Protein AF-A0A5B7YKR4-F1 (afdb_monomer)

Organism: NCBI:txid2572577

Foldseek 3Di:
DPLPQQPVQQLQVLLQVQQVVCVVVVDPCSPVSSLVSCVVCLVVGPPSSSVVQVVCVSVDPSNLVSLLVVLVLLVLQLVLCVVDQPHFLVVLQVVLQVVLVVVLAAEDECVVDDDDDDDVNVVSCQVQWYWYWYDPPDDPQQKIKIKIFYDDPVSVVVSVSSCSSSQFAWPDWADDPDPGIIITITHTSNPDPSSVVSNPDDRHPVSVVSND

Mean predicted aligned error: 7.01 Å

Solvent-accessible surface area (backbone atoms only — not comparable to full-atom values): 11754 Å² total; per-residue (Å²): 129,85,78,75,76,69,49,58,68,59,47,34,53,54,47,34,52,25,37,51,56,27,55,79,69,68,56,92,49,57,73,62,39,26,34,51,44,52,59,70,48,41,85,82,47,55,73,57,44,39,47,53,43,56,76,42,31,38,92,43,90,60,20,64,60,43,48,38,55,50,48,55,43,49,50,46,18,36,55,40,47,68,78,42,70,93,50,55,59,67,55,52,51,51,51,46,33,54,57,40,38,75,70,44,26,40,60,50,51,52,79,80,50,91,80,83,75,58,76,70,53,47,60,31,23,69,73,46,15,36,42,33,34,54,62,92,72,87,54,95,75,66,50,50,40,34,45,31,42,32,88,46,69,70,40,48,49,50,53,54,52,48,35,51,33,54,48,46,44,75,74,46,79,42,76,44,100,51,101,41,37,33,39,34,36,26,46,46,44,85,76,30,67,64,55,53,48,48,68,72,51,76,80,30,70,56,51,54,66,60,70,107

Secondary structure (DSSP, 8-state):
---PPP-HHHHHHHHHHHHHHHHHTT-S-HHHHHHHHHHHSGGGS-HHHHHHHHHTTTTSTTHHHHHHHHHHHHHHHHHHHHHHTTS-HHHHHHHHHHHHHHTT-EEEEGGG------THHHHHHHHH-EEEEPP--S-TT--EEEEEE-SSHHHHHHHHHHHHHTT--EEEEEE-SSTTEEEEEE--SSS-HHHHHHHH-PPPHHHHHHH-

pLDDT: mean 85.16, std 12.74, range [23.44, 96.44]

Sequence (212 aa):
MKRTQAPIAEIFEVIDNAYLSGLVNGSSQPTADVRKWLAANRKSMSQECATFFNELGVKNKGFALALKQWLVQYQARQSFIQTHESKSDKEWLASFGKKWIAQGGVFYFQSDGEKTFEGDEVRRAHKVGVVSVAPEKDNPQNQHSLEVLVANKTQLNAVLKLLDRCALPVVSVNAAGERSVINIALSSPTHSTFNKIIKQTPIPVFGNVLLT

Radius of gyration: 19.83 Å; Cα contacts (8 Å, |Δi|>4): 272; chains: 1; bounding box: 45×33×59 Å

Structure (mmCIF, N/CA/C/O backbone):
data_AF-A0A5B7YKR4-F1
#
_entry.id   AF-A0A5B7YKR4-F1
#
loop_
_atom_site.group_PDB
_atom_site.id
_atom_site.type_symbol
_atom_site.label_atom_id
_atom_site.label_alt_id
_atom_site.label_comp_id
_atom_site.label_asym_id
_atom_site.label_entity_id
_atom_site.label_seq_id
_atom_site.pdbx_PDB_ins_code
_atom_site.Cartn_x
_atom_site.Cartn_y
_atom_site.Cartn_z
_atom_site.occupancy
_atom_site.B_iso_or_equiv
_atom_site.auth_seq_id
_atom_site.auth_comp_id
_atom_site.auth_asym_id
_atom_site.auth_atom_id
_atom_site.pdbx_PDB_model_num
ATOM 1 N N . MET A 1 1 ? -0.037 19.049 -0.942 1.00 23.44 1 MET A N 1
ATOM 2 C CA . MET A 1 1 ? -0.311 18.710 0.474 1.00 23.44 1 MET A CA 1
ATOM 3 C C . MET A 1 1 ? 0.578 17.547 0.868 1.00 23.44 1 MET A C 1
ATOM 5 O O . MET A 1 1 ? 0.515 16.521 0.200 1.00 23.44 1 MET A O 1
ATOM 9 N N . LYS A 1 2 ? 1.413 17.696 1.905 1.00 28.12 2 LYS A N 1
ATOM 10 C CA . LYS A 1 2 ? 2.066 16.543 2.541 1.00 28.12 2 LYS A CA 1
ATOM 11 C C . LYS A 1 2 ? 0.938 15.628 3.023 1.00 28.12 2 LYS A C 1
ATOM 13 O O . LYS A 1 2 ? 0.114 16.083 3.807 1.00 28.12 2 LYS A O 1
ATOM 18 N N . ARG A 1 3 ? 0.836 14.398 2.507 1.00 40.72 3 ARG A N 1
ATOM 19 C CA . ARG A 1 3 ? -0.046 13.391 3.112 1.00 40.72 3 ARG A CA 1
ATOM 20 C C . ARG A 1 3 ? 0.464 13.202 4.536 1.00 40.72 3 ARG A C 1
ATOM 22 O O . ARG A 1 3 ? 1.562 12.679 4.713 1.00 40.72 3 ARG A O 1
ATOM 29 N N . THR A 1 4 ? -0.268 13.714 5.519 1.00 45.66 4 THR A N 1
ATOM 30 C CA . THR A 1 4 ? -0.016 13.437 6.931 1.00 45.66 4 THR A CA 1
ATOM 31 C C . THR A 1 4 ? 0.010 11.922 7.060 1.00 45.66 4 THR A C 1
ATOM 33 O O . THR A 1 4 ? -0.924 11.245 6.627 1.00 45.66 4 THR A O 1
ATOM 36 N N . GLN A 1 5 ? 1.136 11.373 7.514 1.00 62.12 5 GLN A N 1
ATOM 37 C CA . GLN A 1 5 ? 1.243 9.935 7.718 1.00 62.12 5 GLN A CA 1
ATOM 38 C C . GLN A 1 5 ? 0.160 9.556 8.725 1.00 62.12 5 GLN A C 1
ATOM 40 O O . GLN A 1 5 ? 0.096 10.145 9.801 1.00 62.12 5 GLN A O 1
ATOM 45 N N . ALA A 1 6 ? -0.727 8.635 8.345 1.00 67.12 6 ALA A N 1
ATOM 46 C CA . ALA A 1 6 ? -1.760 8.155 9.249 1.00 67.12 6 ALA A CA 1
ATOM 47 C C . ALA A 1 6 ? -1.079 7.659 10.539 1.00 67.12 6 ALA A C 1
ATOM 49 O O . ALA A 1 6 ? -0.096 6.913 10.427 1.00 67.12 6 ALA A O 1
ATOM 50 N N . PRO A 1 7 ? -1.540 8.061 11.737 1.00 85.31 7 PRO A N 1
ATOM 51 C CA . PRO A 1 7 ? -0.922 7.662 12.996 1.00 85.31 7 PRO A CA 1
ATOM 52 C C . PRO A 1 7 ? -1.270 6.195 13.279 1.00 85.31 7 PRO A C 1
ATOM 54 O O . PRO A 1 7 ? -2.156 5.902 14.069 1.00 85.31 7 PRO A O 1
ATOM 57 N N . ILE A 1 8 ? -0.612 5.261 12.578 1.00 89.81 8 ILE A N 1
ATOM 58 C CA . ILE A 1 8 ? -0.967 3.828 12.559 1.00 89.81 8 ILE A CA 1
ATOM 59 C C . ILE A 1 8 ? -1.076 3.261 13.976 1.00 89.81 8 ILE A C 1
ATOM 61 O O . ILE A 1 8 ? -2.039 2.558 14.264 1.00 89.81 8 ILE A O 1
ATOM 65 N N . ALA A 1 9 ? -0.117 3.588 14.846 1.00 89.69 9 ALA A N 1
ATOM 66 C CA . ALA A 1 9 ? -0.115 3.130 16.230 1.00 89.69 9 ALA A CA 1
ATOM 67 C C . ALA A 1 9 ? -1.390 3.563 16.972 1.00 89.69 9 ALA A C 1
ATOM 69 O O . ALA A 1 9 ? -2.080 2.721 17.536 1.00 89.69 9 ALA A O 1
ATOM 70 N N . GLU A 1 10 ? -1.756 4.845 16.876 1.00 92.19 10 GLU A N 1
ATOM 71 C CA . GLU A 1 10 ? -2.987 5.370 17.476 1.00 92.19 10 GLU A CA 1
ATOM 72 C C . GLU A 1 10 ? -4.235 4.749 16.836 1.00 92.19 10 GLU A C 1
ATOM 74 O O . GLU A 1 10 ? -5.151 4.343 17.540 1.00 92.19 10 GLU A O 1
ATOM 79 N N . ILE A 1 11 ? -4.280 4.629 15.503 1.00 93.56 11 ILE A N 1
ATOM 80 C CA . ILE A 1 11 ? -5.411 4.016 14.789 1.00 93.56 11 ILE A CA 1
ATOM 81 C C . ILE A 1 11 ? -5.653 2.593 15.301 1.00 93.56 11 ILE A C 1
ATOM 83 O O . ILE A 1 11 ? -6.803 2.206 15.510 1.00 93.56 11 ILE A O 1
ATOM 87 N N . PHE A 1 12 ? -4.592 1.809 15.498 1.00 94.06 12 PHE A N 1
ATOM 88 C CA . PHE A 1 12 ? -4.695 0.423 15.956 1.00 94.06 12 PHE A CA 1
ATOM 89 C C . PHE A 1 12 ? -5.086 0.333 17.421 1.00 94.06 12 PHE A 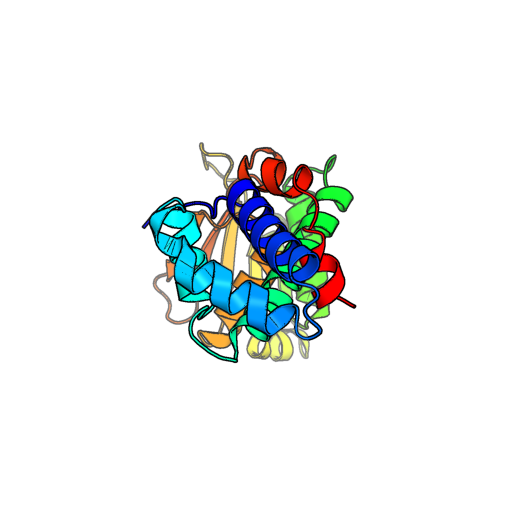C 1
ATOM 91 O O . PHE A 1 12 ? -5.996 -0.426 17.747 1.00 94.06 12 PHE A O 1
ATOM 98 N N . GLU A 1 13 ? -4.487 1.161 18.272 1.00 92.06 13 GLU A N 1
ATOM 99 C CA . GLU A 1 13 ? -4.861 1.274 19.681 1.00 92.06 13 GLU A CA 1
ATOM 100 C C . GLU A 1 13 ? -6.347 1.630 19.836 1.00 92.06 13 GLU A C 1
ATOM 102 O O . GLU A 1 13 ? -7.087 0.990 20.580 1.00 92.06 13 GLU A O 1
ATOM 107 N N . VAL A 1 14 ? -6.821 2.611 19.070 1.00 93.69 14 VAL A N 1
ATOM 108 C CA . VAL A 1 14 ? -8.212 3.069 19.087 1.00 93.69 14 VAL A CA 1
ATOM 109 C C . VAL A 1 14 ? -9.174 1.991 18.564 1.00 93.69 14 VAL A C 1
ATOM 111 O O . VAL A 1 14 ? -10.275 1.842 19.101 1.00 93.69 14 VAL A O 1
ATOM 114 N N . ILE A 1 15 ? -8.772 1.208 17.558 1.00 93.69 15 ILE A N 1
ATOM 115 C CA . ILE A 1 15 ? -9.542 0.049 17.077 1.00 93.69 15 ILE A CA 1
ATOM 116 C C . ILE A 1 15 ? -9.651 -1.032 18.160 1.00 93.69 15 ILE A C 1
ATOM 118 O O . ILE A 1 15 ? -10.751 -1.539 18.394 1.00 93.69 15 ILE A O 1
ATOM 122 N N . ASP A 1 16 ? -8.548 -1.379 18.823 1.00 91.19 16 ASP A N 1
ATOM 123 C CA . ASP A 1 16 ? -8.553 -2.415 19.858 1.00 91.19 16 ASP A CA 1
ATOM 124 C C . ASP A 1 16 ? -9.321 -1.964 21.104 1.00 91.19 16 ASP A C 1
ATOM 126 O O . ASP A 1 16 ? -10.114 -2.737 21.637 1.00 91.19 16 ASP A O 1
ATOM 130 N N . ASN A 1 17 ? -9.218 -0.694 21.501 1.00 92.12 17 ASN A N 1
ATOM 131 C CA . ASN A 1 17 ? -10.037 -0.121 22.573 1.00 92.12 17 ASN A CA 1
ATOM 132 C C . ASN A 1 17 ? -11.539 -0.201 22.258 1.00 92.12 17 ASN A C 1
ATOM 134 O O . ASN A 1 17 ? -12.340 -0.596 23.110 1.00 92.12 17 ASN A O 1
ATOM 138 N N . ALA A 1 18 ? -11.928 0.117 21.020 1.00 92.56 18 ALA A N 1
ATOM 139 C CA . ALA A 1 18 ? -13.311 -0.010 20.571 1.00 92.56 18 ALA A CA 1
ATOM 140 C C . ALA A 1 18 ? -13.796 -1.469 20.621 1.00 92.56 18 ALA A C 1
ATOM 142 O O . ALA A 1 18 ? -14.931 -1.742 21.019 1.00 92.56 18 ALA A O 1
ATOM 143 N N . TYR A 1 19 ? -12.932 -2.412 20.243 1.00 93.12 19 TYR A N 1
ATOM 144 C CA . TYR A 1 19 ? -13.248 -3.836 20.246 1.00 93.12 19 TYR A CA 1
ATOM 145 C C . TYR A 1 19 ? -13.362 -4.404 21.663 1.00 93.12 19 TYR A C 1
ATOM 147 O O . TYR A 1 19 ? -14.357 -5.056 21.979 1.00 93.12 19 TYR A O 1
ATOM 155 N N . LEU A 1 20 ? -12.409 -4.087 22.543 1.00 90.00 20 LEU A N 1
ATOM 156 C CA . LEU A 1 20 ? -12.436 -4.460 23.958 1.00 90.00 20 LEU A CA 1
ATOM 157 C C . LEU A 1 20 ? -13.683 -3.907 24.657 1.00 90.00 20 LEU A C 1
ATOM 159 O O . LEU A 1 20 ? -14.334 -4.630 25.408 1.00 90.00 20 LEU A O 1
ATOM 163 N N . SER A 1 21 ? -14.077 -2.665 24.355 1.00 88.56 21 SER A N 1
ATOM 164 C CA . SER A 1 21 ? -15.319 -2.083 24.875 1.00 88.56 21 SER A CA 1
ATOM 165 C C . SER A 1 21 ? -16.562 -2.876 24.444 1.00 88.56 21 SER A C 1
ATOM 167 O O . SER A 1 21 ? -17.473 -3.072 25.248 1.00 88.56 21 SER A O 1
ATOM 169 N N . GLY A 1 22 ? -16.602 -3.378 23.207 1.00 87.00 22 GLY A N 1
ATOM 170 C CA . GLY A 1 22 ? -17.681 -4.252 22.734 1.00 87.00 22 GLY A CA 1
ATOM 171 C C . GLY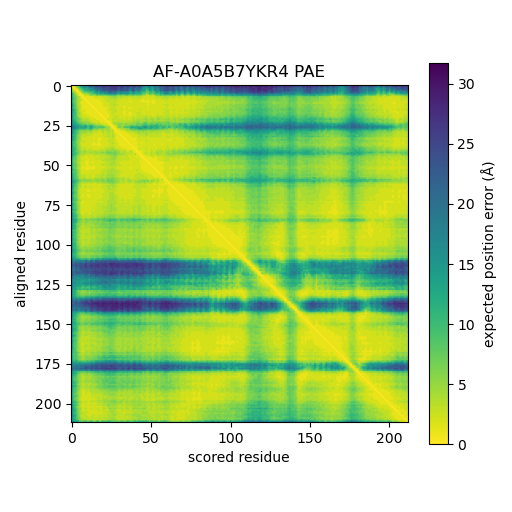 A 1 22 ? -17.708 -5.613 23.440 1.00 87.00 22 GLY A C 1
ATOM 172 O O . GLY A 1 22 ? -18.780 -6.080 23.829 1.00 87.00 22 GLY A O 1
ATOM 173 N N . LEU A 1 23 ? -16.534 -6.219 23.655 1.00 86.44 23 LEU A N 1
ATOM 174 C CA . LEU A 1 23 ? -16.396 -7.510 24.338 1.00 86.44 23 LEU A CA 1
ATOM 175 C C . LEU A 1 23 ? -16.824 -7.445 25.808 1.00 86.44 23 LEU A C 1
ATOM 177 O O . LEU A 1 23 ? -17.562 -8.317 26.262 1.00 86.44 23 LEU A O 1
ATOM 181 N N . VAL A 1 24 ? -16.417 -6.401 26.539 1.00 87.19 24 VAL A N 1
ATOM 182 C CA . VAL A 1 24 ? -16.802 -6.198 27.951 1.00 87.19 24 VAL A CA 1
ATOM 183 C C . VAL A 1 24 ? -18.321 -6.077 28.110 1.00 87.19 24 VAL A C 1
ATOM 185 O O . VAL A 1 24 ? -18.876 -6.533 29.104 1.00 87.19 24 VAL A O 1
ATOM 188 N N . ASN A 1 25 ? -19.007 -5.527 27.107 1.00 82.81 25 ASN A N 1
ATOM 189 C CA . ASN A 1 25 ? -20.463 -5.393 27.099 1.00 82.81 25 ASN A CA 1
ATOM 190 C C . ASN A 1 25 ? -21.199 -6.648 26.582 1.00 82.81 25 ASN A C 1
ATOM 192 O O . ASN A 1 25 ? -22.414 -6.604 26.394 1.00 82.81 25 ASN A O 1
ATOM 196 N N . GLY A 1 26 ? -20.488 -7.757 26.336 1.00 80.31 26 GLY A N 1
ATOM 197 C CA . GLY A 1 26 ? -21.077 -9.040 25.937 1.00 80.31 26 GLY A CA 1
ATOM 198 C C . GLY A 1 26 ? -21.724 -9.036 24.549 1.00 80.31 26 GLY A C 1
ATOM 199 O O . GLY A 1 26 ? -22.660 -9.798 24.305 1.00 80.31 26 GLY A O 1
ATOM 200 N N . SER A 1 27 ? -21.279 -8.163 23.643 1.00 79.00 27 SER A N 1
ATOM 201 C CA . SER A 1 27 ? -21.943 -8.020 22.350 1.00 79.00 27 SER A CA 1
ATOM 202 C C . SER A 1 27 ? -21.669 -9.173 21.382 1.00 79.00 27 SER A C 1
ATOM 204 O O . SER A 1 27 ? -20.544 -9.647 21.236 1.00 79.00 27 SER A O 1
ATOM 206 N N . SER A 1 28 ? -22.705 -9.554 20.631 1.00 80.31 28 SER A N 1
ATOM 207 C CA . SER A 1 28 ? -22.637 -10.493 19.507 1.00 80.31 28 SER A CA 1
ATOM 208 C C . SER A 1 28 ? -22.367 -9.818 18.153 1.00 80.31 28 SER A C 1
ATOM 210 O O . SER A 1 28 ? -22.278 -10.504 17.134 1.00 80.31 28 SER A O 1
ATOM 212 N N . GLN A 1 29 ? -22.239 -8.484 18.106 1.00 85.06 29 GLN A N 1
ATOM 213 C CA . GLN A 1 29 ? -22.078 -7.703 16.869 1.00 85.06 29 GLN A CA 1
ATOM 214 C C . GLN A 1 29 ? -20.805 -6.833 16.866 1.00 85.06 29 GLN A C 1
ATOM 216 O O . GLN A 1 29 ? -20.886 -5.613 16.678 1.00 85.06 29 GLN A O 1
ATOM 221 N N . PRO A 1 30 ? -19.607 -7.439 16.972 1.00 85.00 30 PRO A N 1
ATOM 222 C CA . PRO A 1 30 ? -18.349 -6.720 17.206 1.00 85.00 30 PRO A CA 1
ATOM 223 C C . PRO A 1 30 ? -18.077 -5.621 16.171 1.00 85.00 30 PRO A C 1
ATOM 225 O O . PRO A 1 30 ? -17.628 -4.526 16.498 1.00 85.00 30 PRO A O 1
ATOM 228 N N . THR A 1 31 ? -18.422 -5.864 14.908 1.00 87.62 31 THR A N 1
ATOM 229 C CA . THR A 1 31 ? -18.239 -4.896 13.824 1.00 87.62 31 THR A CA 1
ATOM 230 C C . THR A 1 31 ? -19.133 -3.661 13.950 1.00 87.62 31 THR A C 1
ATOM 232 O O . THR A 1 31 ? -18.716 -2.547 13.619 1.00 87.62 31 THR A O 1
ATOM 235 N N . ALA A 1 32 ? -20.376 -3.840 14.401 1.00 88.75 32 ALA A N 1
ATOM 236 C CA . ALA A 1 32 ? -21.303 -2.733 14.586 1.00 88.75 32 ALA A CA 1
ATOM 237 C C . ALA A 1 32 ? -20.893 -1.869 15.783 1.00 88.75 32 ALA A C 1
ATOM 239 O O . ALA A 1 32 ? -21.016 -0.644 15.703 1.00 88.75 32 ALA A O 1
ATOM 240 N N . ASP A 1 33 ? -20.379 -2.488 16.843 1.00 89.31 33 ASP A N 1
ATOM 241 C CA . ASP A 1 33 ? -20.004 -1.788 18.070 1.00 89.31 33 ASP A CA 1
ATOM 242 C C . ASP A 1 33 ? -18.702 -1.035 17.929 1.00 89.31 33 ASP A C 1
ATOM 244 O O . ASP A 1 33 ? -18.679 0.147 18.261 1.00 89.31 33 ASP A O 1
ATOM 248 N N . VAL A 1 34 ? -17.677 -1.646 17.323 1.00 91.81 34 VAL A N 1
ATOM 249 C CA . VAL A 1 34 ? -16.436 -0.937 16.983 1.00 91.81 34 VAL A CA 1
ATOM 250 C C . VAL A 1 34 ? -16.772 0.321 16.188 1.00 91.81 34 VAL A C 1
ATOM 252 O O . VAL A 1 34 ? -16.371 1.424 16.546 1.00 91.81 34 VAL A O 1
ATOM 255 N N . ARG A 1 35 ? -17.611 0.195 15.156 1.00 93.69 35 ARG A N 1
ATOM 256 C CA . ARG A 1 35 ? -18.036 1.336 14.341 1.00 93.69 35 ARG A CA 1
ATOM 257 C C . ARG A 1 35 ? -18.751 2.421 15.158 1.00 93.69 35 ARG A C 1
ATOM 259 O O . ARG A 1 35 ? -18.443 3.603 15.001 1.00 93.69 35 ARG A O 1
ATOM 266 N N . LYS A 1 36 ? -19.725 2.049 15.997 1.00 92.38 36 LYS A N 1
ATOM 267 C CA . LYS A 1 36 ? -20.478 3.002 16.836 1.00 92.38 36 LYS A CA 1
ATOM 268 C C . LYS A 1 36 ? -19.566 3.692 17.849 1.00 92.38 36 LYS A C 1
ATOM 270 O O . LYS A 1 36 ? -19.655 4.907 18.004 1.00 92.38 36 LYS A O 1
ATOM 275 N N . TRP A 1 37 ? -18.681 2.934 18.488 1.00 94.06 37 TRP A N 1
ATOM 276 C CA . TRP A 1 37 ? -17.732 3.436 19.471 1.00 94.06 37 TRP A CA 1
ATOM 277 C C . TRP A 1 37 ? -16.764 4.434 18.835 1.00 94.06 37 TRP A C 1
ATOM 279 O O . TRP A 1 37 ? -16.620 5.546 19.341 1.00 94.06 37 TRP A O 1
ATOM 289 N N . LEU A 1 38 ? -16.182 4.096 17.679 1.00 94.00 38 LEU A N 1
ATOM 290 C CA . LEU A 1 38 ? -15.288 4.991 16.935 1.00 94.00 38 LEU A CA 1
ATOM 291 C C . LEU A 1 38 ? -16.001 6.284 16.516 1.00 94.00 38 LEU A C 1
ATOM 293 O O . LEU A 1 38 ? -15.444 7.375 16.623 1.00 94.00 38 LEU A O 1
ATOM 297 N N . ALA A 1 39 ? -17.258 6.182 16.075 1.00 92.44 39 ALA A N 1
ATOM 298 C CA . ALA A 1 39 ? -18.055 7.349 15.709 1.00 92.44 39 ALA A CA 1
ATOM 299 C C . ALA A 1 39 ? -18.373 8.257 16.914 1.00 92.44 39 ALA A C 1
ATOM 301 O O . ALA A 1 39 ? -18.411 9.479 16.752 1.00 92.44 39 ALA A O 1
ATOM 302 N N . ALA A 1 40 ? -18.591 7.680 18.100 1.00 92.12 40 ALA A N 1
ATOM 303 C CA . ALA A 1 40 ? -18.906 8.412 19.327 1.00 92.12 40 ALA A CA 1
ATOM 304 C C . ALA A 1 40 ? -17.669 9.066 19.970 1.00 92.12 40 ALA A C 1
ATOM 306 O O . ALA A 1 40 ? -17.754 10.191 20.459 1.00 92.12 40 ALA A O 1
ATOM 307 N N . ASN A 1 41 ? -16.510 8.406 19.910 1.00 91.62 41 ASN A N 1
ATOM 308 C CA . ASN A 1 41 ? -15.279 8.833 20.585 1.00 91.62 41 ASN A CA 1
ATOM 309 C C . ASN A 1 41 ? -14.336 9.649 19.689 1.00 91.62 41 ASN A C 1
ATOM 311 O O . ASN A 1 41 ? -13.172 9.851 20.006 1.00 91.62 41 ASN A O 1
ATOM 315 N N . ARG A 1 42 ? -14.825 10.186 18.567 1.00 86.62 42 ARG A N 1
ATOM 316 C CA . ARG A 1 42 ? -13.993 10.951 17.623 1.00 86.62 42 ARG A CA 1
ATOM 317 C C . ARG A 1 42 ? -13.275 12.153 18.259 1.00 86.62 42 ARG A C 1
ATOM 319 O O . ARG A 1 42 ? -12.221 12.550 17.782 1.00 86.62 42 ARG A O 1
ATOM 326 N N . LYS A 1 43 ? -13.850 12.752 19.308 1.00 86.31 43 LYS A N 1
ATOM 327 C CA . LYS A 1 43 ? -13.282 13.932 19.986 1.00 86.31 43 LYS A CA 1
ATOM 328 C C . LYS A 1 43 ? -12.042 13.625 20.833 1.00 86.31 43 LYS A C 1
ATOM 330 O O . LYS A 1 43 ? -11.323 14.560 21.156 1.00 86.31 43 LYS A O 1
ATOM 335 N N . SER A 1 44 ? -11.813 12.365 21.205 1.00 87.69 44 SER A N 1
ATOM 336 C CA . SER A 1 44 ? -10.639 11.950 21.985 1.00 87.69 44 SER A CA 1
ATOM 337 C C . SER A 1 44 ? -9.481 11.457 21.113 1.00 87.69 44 SER A C 1
ATOM 339 O O . SER A 1 44 ? -8.453 11.064 21.648 1.00 87.69 44 SER A O 1
ATOM 341 N N . MET A 1 45 ? -9.655 11.443 19.789 1.00 92.31 45 MET A N 1
ATOM 342 C CA . MET A 1 45 ? -8.640 11.039 18.815 1.00 92.31 45 MET A CA 1
ATOM 343 C C . MET A 1 45 ? -7.864 12.265 18.325 1.00 92.31 45 MET A C 1
ATOM 345 O O . MET A 1 45 ? -8.408 13.375 18.293 1.00 92.31 45 MET A O 1
ATOM 349 N N . SER A 1 46 ? -6.634 12.064 17.854 1.00 92.50 46 SER A N 1
ATOM 350 C CA . SER A 1 46 ? -5.922 13.075 17.072 1.00 92.50 46 SER A CA 1
ATOM 351 C C . SER A 1 46 ? -6.707 13.456 15.814 1.00 92.50 46 SER A C 1
ATOM 353 O O . SER A 1 46 ? -7.576 12.719 15.325 1.00 92.50 46 SER A O 1
ATOM 355 N N . GLN A 1 47 ? -6.398 14.626 15.253 1.00 91.69 47 GLN A N 1
ATOM 356 C CA . GLN A 1 47 ? -7.060 15.102 14.041 1.00 91.69 47 GLN A CA 1
ATOM 357 C C . GLN A 1 47 ? -6.824 14.150 12.860 1.00 91.69 47 GLN A C 1
ATOM 359 O O . GLN A 1 47 ? -7.742 13.898 12.073 1.00 91.69 47 GLN A O 1
ATOM 364 N N . GLU A 1 48 ? -5.622 13.597 12.740 1.00 90.62 48 GLU A N 1
ATOM 365 C CA . GLU A 1 48 ? -5.222 12.665 11.693 1.00 90.62 48 GLU A CA 1
ATOM 366 C C . GLU A 1 48 ? -5.942 11.320 11.835 1.00 90.62 48 GLU A C 1
ATOM 368 O O . GLU A 1 48 ? -6.500 10.818 10.855 1.00 90.62 48 GLU A O 1
ATOM 373 N N . CYS A 1 49 ? -6.007 10.772 13.052 1.00 92.50 49 CYS A N 1
ATOM 374 C CA . CYS A 1 49 ? -6.730 9.536 13.353 1.00 92.50 49 CYS A CA 1
ATOM 375 C C . CYS A 1 49 ? -8.236 9.691 13.080 1.00 92.50 49 CYS A C 1
ATOM 377 O O . CYS A 1 49 ? -8.852 8.890 12.370 1.00 92.50 49 CYS A O 1
ATOM 379 N N . ALA A 1 50 ? -8.826 10.800 13.535 1.00 91.81 50 ALA A N 1
ATOM 380 C CA . ALA A 1 50 ? -10.214 11.126 13.243 1.00 91.81 50 ALA A CA 1
ATOM 381 C C . ALA A 1 50 ? -10.467 11.262 11.733 1.00 91.81 50 ALA A C 1
ATOM 383 O O . ALA A 1 50 ? -11.494 10.788 11.242 1.00 91.81 50 ALA A O 1
ATOM 384 N N . THR A 1 51 ? -9.564 11.916 10.994 1.00 92.06 51 THR A N 1
ATOM 385 C CA . THR A 1 51 ? -9.666 12.095 9.536 1.00 92.06 51 THR A CA 1
ATOM 386 C C . THR A 1 51 ? -9.662 10.749 8.822 1.00 92.06 51 THR A C 1
ATOM 388 O O . THR A 1 51 ? -10.581 10.492 8.044 1.00 92.06 51 THR A O 1
ATOM 391 N N . PHE A 1 52 ? -8.734 9.859 9.177 1.00 92.81 52 PHE A N 1
ATOM 392 C CA . PHE A 1 52 ? -8.656 8.498 8.647 1.00 92.81 52 PHE A CA 1
ATOM 393 C C . PHE A 1 52 ? -9.988 7.738 8.766 1.00 92.81 52 PHE A C 1
ATOM 395 O O . PHE A 1 52 ? -10.511 7.222 7.776 1.00 92.81 52 PHE A O 1
ATOM 402 N N . PHE A 1 53 ? -10.605 7.720 9.951 1.00 93.50 53 PHE A N 1
ATOM 403 C CA . PHE A 1 53 ? -11.882 7.022 10.132 1.00 93.50 53 PHE A CA 1
ATOM 404 C C . PHE A 1 53 ? -13.041 7.665 9.355 1.00 93.50 53 PHE A C 1
ATOM 406 O O . PHE A 1 53 ? -13.952 6.957 8.913 1.00 93.50 53 PHE A O 1
ATOM 413 N N . ASN A 1 54 ? -13.030 8.985 9.140 1.00 92.00 54 ASN A N 1
ATOM 414 C CA . ASN A 1 54 ? -14.041 9.616 8.284 1.00 92.00 54 ASN A CA 1
ATOM 415 C C . ASN A 1 54 ? -13.860 9.244 6.815 1.00 92.00 54 ASN A C 1
ATOM 417 O O . ASN A 1 54 ? -14.862 9.009 6.144 1.00 92.00 54 ASN A O 1
ATOM 421 N N . GLU A 1 55 ? -12.620 9.175 6.330 1.00 91.81 55 GLU A N 1
ATOM 422 C CA . GLU A 1 55 ? -12.314 8.761 4.956 1.00 91.81 55 GLU A CA 1
ATOM 423 C C . GLU A 1 55 ? -12.740 7.310 4.700 1.00 91.81 55 GLU A C 1
ATOM 425 O O . GLU A 1 55 ? -13.285 7.004 3.641 1.00 91.81 55 GLU A O 1
ATOM 430 N N . LEU A 1 56 ? -12.606 6.434 5.701 1.00 91.88 56 LEU A N 1
ATOM 431 C CA . LEU A 1 56 ? -13.167 5.077 5.662 1.00 91.88 56 LEU A CA 1
ATOM 432 C C . LEU A 1 56 ? -14.696 5.031 5.824 1.00 91.88 56 LEU A C 1
ATOM 434 O O . LEU A 1 56 ? -15.304 3.963 5.732 1.00 91.88 56 LEU A O 1
ATOM 438 N N . GLY A 1 57 ? -15.339 6.168 6.085 1.00 92.44 57 GLY A N 1
ATOM 439 C CA . GLY A 1 57 ? -16.781 6.262 6.243 1.00 92.44 57 GLY A CA 1
ATOM 440 C C . GLY A 1 57 ? -17.292 5.597 7.518 1.00 92.44 57 GLY A C 1
ATOM 441 O O . GLY A 1 57 ? -18.292 4.889 7.453 1.00 92.44 57 GLY A O 1
ATOM 442 N N . VAL A 1 58 ? -16.667 5.837 8.679 1.00 93.31 58 VAL A N 1
ATOM 443 C CA . VAL A 1 58 ? -17.056 5.255 9.989 1.00 93.31 58 VAL A CA 1
ATOM 444 C C . VAL A 1 58 ? -18.544 5.409 10.341 1.00 93.31 58 VAL A C 1
ATOM 446 O O . VAL A 1 58 ? -19.129 4.575 11.027 1.00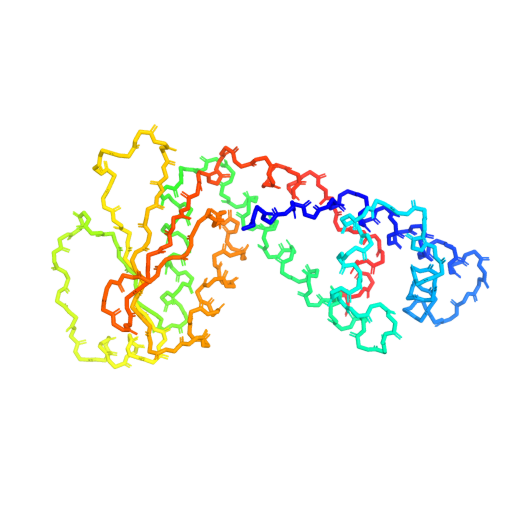 93.31 58 VAL A O 1
ATOM 449 N N . LYS A 1 59 ? -19.226 6.431 9.817 1.00 90.50 59 LYS A N 1
ATOM 450 C CA . LYS A 1 59 ? -20.674 6.612 10.021 1.00 90.50 59 LYS A CA 1
ATOM 451 C C . LYS A 1 59 ? -21.540 5.658 9.183 1.00 90.50 59 LYS A C 1
ATOM 453 O O . LYS A 1 59 ? -22.709 5.459 9.504 1.00 90.50 59 LYS A O 1
ATOM 458 N N . ASN A 1 60 ? -20.969 5.022 8.165 1.00 91.88 60 ASN A N 1
ATOM 459 C CA . ASN A 1 60 ? -21.669 4.222 7.164 1.00 91.88 60 ASN A CA 1
ATOM 460 C C . ASN A 1 60 ? -21.534 2.719 7.443 1.00 91.88 60 ASN A C 1
ATOM 462 O O . ASN A 1 60 ? -20.534 2.253 7.986 1.00 91.88 60 ASN A O 1
ATOM 466 N N . LYS A 1 61 ? -22.514 1.921 6.993 1.00 86.94 61 LYS A N 1
ATOM 467 C CA . LYS A 1 61 ? -22.456 0.446 7.089 1.00 86.94 61 LYS A CA 1
ATOM 468 C C . LYS A 1 61 ? -21.272 -0.160 6.315 1.00 86.94 61 LYS A C 1
ATOM 470 O O . LYS A 1 61 ? -20.794 -1.224 6.682 1.00 8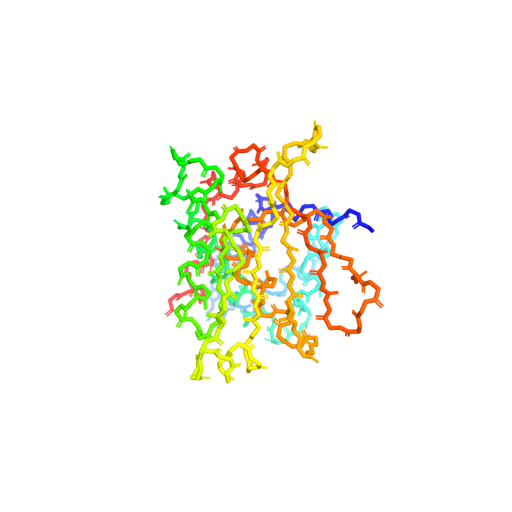6.94 61 LYS A O 1
ATOM 475 N N . GLY A 1 62 ? -20.772 0.539 5.291 1.00 90.31 62 GLY A N 1
ATOM 476 C CA . GLY A 1 62 ? -19.610 0.127 4.495 1.00 90.31 62 GLY A CA 1
ATOM 477 C C . GLY A 1 62 ? -18.255 0.234 5.207 1.00 90.31 62 GLY A C 1
ATOM 478 O O . GLY A 1 62 ? -17.265 -0.251 4.665 1.00 90.31 62 GLY A O 1
ATOM 479 N N . PHE A 1 63 ? -18.199 0.817 6.412 1.00 93.31 63 PHE A N 1
ATOM 480 C CA . PHE A 1 63 ? -16.957 1.018 7.165 1.00 93.31 63 PHE A CA 1
ATOM 481 C C . PHE A 1 63 ? -16.141 -0.267 7.339 1.00 93.31 63 PHE A C 1
ATOM 483 O O . PHE A 1 63 ? -14.941 -0.275 7.095 1.00 93.31 63 PHE A O 1
ATOM 490 N N . ALA A 1 64 ? -16.792 -1.368 7.719 1.00 91.81 64 ALA A N 1
ATOM 491 C CA . ALA A 1 64 ? -16.113 -2.634 7.979 1.00 91.81 64 ALA A CA 1
ATOM 492 C C . ALA A 1 64 ? -15.402 -3.186 6.740 1.00 91.81 64 ALA A C 1
ATOM 494 O O . ALA A 1 64 ? -14.274 -3.662 6.822 1.00 91.81 64 ALA A O 1
ATOM 495 N N . LEU A 1 65 ? -16.055 -3.079 5.579 1.00 92.31 65 LEU A N 1
ATOM 496 C CA . LEU A 1 65 ? -15.481 -3.498 4.307 1.00 92.31 65 LEU A CA 1
ATOM 497 C C . LEU A 1 65 ? -14.303 -2.600 3.916 1.00 92.31 65 LEU A C 1
ATOM 499 O O . LEU A 1 65 ? -13.267 -3.110 3.497 1.00 92.31 65 LEU A O 1
ATOM 503 N N . ALA A 1 66 ? -14.440 -1.282 4.085 1.00 92.62 66 ALA A N 1
ATOM 504 C CA . ALA A 1 66 ? -13.365 -0.331 3.817 1.00 92.62 66 ALA A CA 1
ATOM 505 C C . ALA A 1 66 ? -12.152 -0.573 4.735 1.00 92.62 66 ALA A C 1
ATOM 507 O O . ALA A 1 66 ? -11.019 -0.628 4.257 1.00 92.62 66 ALA A O 1
ATOM 508 N N . LEU A 1 67 ? -12.391 -0.812 6.029 1.00 93.94 67 LEU A N 1
ATOM 509 C CA . LEU A 1 67 ? -11.354 -1.155 7.000 1.00 93.94 67 LEU A CA 1
ATOM 510 C C . LEU A 1 67 ? -10.682 -2.491 6.654 1.00 93.94 67 LEU A C 1
ATOM 512 O O . LEU A 1 67 ? -9.457 -2.550 6.624 1.00 93.94 67 LEU A O 1
ATOM 516 N N . LYS A 1 68 ? -11.449 -3.536 6.303 1.00 93.88 68 LYS A N 1
ATOM 517 C CA . LYS A 1 68 ? -10.900 -4.824 5.836 1.00 93.88 68 LYS A CA 1
ATOM 518 C C . LYS A 1 68 ? -10.006 -4.633 4.609 1.00 93.88 68 LYS A C 1
ATOM 520 O O . LYS A 1 68 ? -8.891 -5.140 4.575 1.00 93.88 68 LYS A O 1
ATOM 525 N N . GLN A 1 69 ? -10.453 -3.866 3.614 1.00 91.94 69 GLN A N 1
ATOM 526 C CA . GLN A 1 69 ? -9.659 -3.583 2.413 1.00 91.94 69 GLN A CA 1
ATOM 527 C C . GLN A 1 69 ? -8.364 -2.828 2.727 1.00 91.94 69 GLN A C 1
ATOM 529 O O . GLN A 1 69 ? -7.327 -3.124 2.126 1.00 91.94 69 GLN A O 1
ATOM 534 N N . TRP A 1 70 ? -8.417 -1.868 3.649 1.00 92.56 70 TRP A N 1
ATOM 535 C CA . TRP A 1 70 ? -7.240 -1.136 4.101 1.00 92.56 70 TRP A CA 1
ATOM 536 C C . TRP A 1 70 ? -6.274 -2.048 4.877 1.00 92.56 70 TRP A C 1
ATOM 538 O O . TRP A 1 70 ? -5.081 -2.041 4.590 1.00 92.56 70 TRP A O 1
ATOM 548 N N . LEU A 1 71 ? -6.777 -2.919 5.759 1.00 93.81 71 LEU A N 1
ATOM 549 C CA . LEU A 1 71 ? -5.971 -3.897 6.502 1.00 93.81 71 LEU A CA 1
ATOM 550 C C . LEU A 1 71 ? -5.292 -4.918 5.580 1.00 93.81 71 LEU A C 1
ATOM 552 O O . LEU A 1 71 ? -4.121 -5.226 5.772 1.00 93.81 71 LEU A O 1
ATOM 556 N N . VAL A 1 72 ? -5.972 -5.383 4.527 1.00 93.06 72 VAL A N 1
ATOM 557 C CA . VAL A 1 72 ? -5.356 -6.241 3.496 1.00 93.06 72 VAL A CA 1
ATOM 558 C C . VAL A 1 72 ? -4.205 -5.515 2.789 1.00 93.06 72 VAL A C 1
ATOM 560 O O . VAL A 1 72 ? -3.170 -6.116 2.501 1.00 93.06 72 VAL A O 1
ATOM 563 N N . GLN A 1 73 ? -4.356 -4.217 2.499 1.00 90.50 73 GLN A N 1
ATOM 564 C CA . GLN A 1 73 ? -3.266 -3.420 1.921 1.00 90.50 73 GLN A CA 1
ATOM 565 C C . GLN A 1 73 ? -2.111 -3.247 2.909 1.00 90.50 73 GLN A C 1
ATOM 567 O O . GLN A 1 73 ? -0.955 -3.406 2.519 1.00 90.50 73 GLN A O 1
ATOM 572 N N . TYR A 1 74 ? -2.424 -2.980 4.177 1.00 93.12 74 TYR A N 1
ATOM 573 C CA . TYR A 1 74 ? -1.450 -2.869 5.255 1.00 93.12 74 TYR A CA 1
ATOM 574 C C . TYR A 1 74 ? -0.641 -4.161 5.428 1.00 93.12 74 TYR A C 1
ATOM 576 O O . TYR A 1 74 ? 0.586 -4.114 5.439 1.00 93.12 74 TYR A O 1
ATOM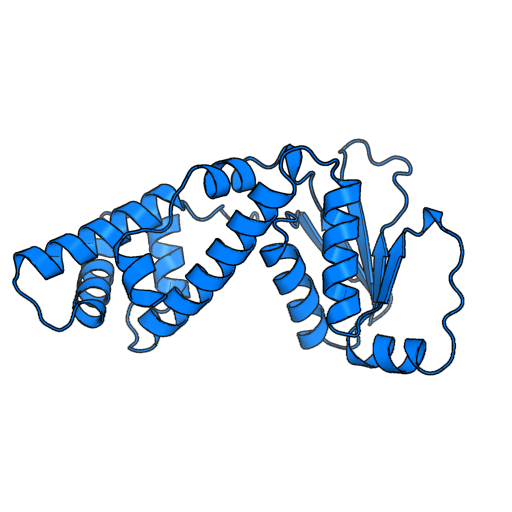 584 N N . GLN A 1 75 ? -1.307 -5.318 5.470 1.00 93.62 75 GLN A N 1
ATOM 585 C CA . GLN A 1 75 ? -0.658 -6.624 5.596 1.00 93.62 75 GLN A CA 1
ATOM 586 C C . GLN A 1 75 ? 0.261 -6.910 4.405 1.00 93.62 75 GLN A C 1
ATOM 588 O O . GLN A 1 75 ? 1.419 -7.276 4.590 1.00 93.62 75 GLN A O 1
ATOM 593 N N . ALA A 1 76 ? -0.214 -6.665 3.178 1.00 93.44 76 ALA A N 1
ATOM 594 C CA . ALA A 1 76 ? 0.607 -6.822 1.979 1.00 93.44 76 ALA A CA 1
ATOM 595 C C . ALA A 1 76 ? 1.866 -5.940 2.025 1.00 93.44 76 ALA A C 1
ATOM 597 O O . ALA A 1 76 ? 2.949 -6.386 1.635 1.00 93.44 76 ALA A O 1
ATOM 598 N N . ARG A 1 77 ? 1.726 -4.710 2.534 1.00 94.19 77 ARG A N 1
ATOM 599 C CA . ARG A 1 77 ? 2.834 -3.775 2.723 1.00 94.19 77 ARG A CA 1
ATOM 600 C C . ARG A 1 77 ? 3.822 -4.274 3.775 1.00 94.19 77 ARG A C 1
ATOM 602 O O . ARG A 1 77 ? 5.021 -4.296 3.511 1.00 94.19 77 ARG A O 1
ATOM 609 N N . GLN A 1 78 ? 3.332 -4.708 4.933 1.00 94.44 78 GLN A N 1
ATOM 610 C CA . GLN A 1 78 ? 4.157 -5.235 6.019 1.00 94.44 78 GLN A CA 1
ATOM 611 C C . GLN A 1 78 ? 4.959 -6.466 5.572 1.00 94.44 78 GLN A C 1
ATOM 613 O O . GLN A 1 78 ? 6.175 -6.505 5.764 1.00 94.44 78 GLN A O 1
ATOM 618 N N . SER A 1 79 ? 4.324 -7.420 4.882 1.00 95.19 79 SER A N 1
ATOM 619 C CA . SER A 1 79 ? 5.015 -8.591 4.324 1.00 95.19 79 SER A CA 1
ATOM 620 C C . SER A 1 79 ? 6.068 -8.207 3.282 1.00 95.19 79 SER A C 1
ATOM 622 O O . SER A 1 79 ? 7.146 -8.804 3.237 1.00 95.19 79 SER A O 1
ATOM 624 N N . PHE A 1 80 ? 5.790 -7.198 2.446 1.00 96.44 80 PHE A N 1
ATOM 625 C CA . PHE A 1 80 ? 6.772 -6.718 1.476 1.00 96.44 80 PHE A CA 1
ATOM 626 C C . PHE A 1 80 ? 8.001 -6.125 2.169 1.00 96.44 80 PHE A C 1
ATOM 628 O O . PHE A 1 80 ? 9.116 -6.492 1.799 1.00 96.44 80 PHE A O 1
ATOM 635 N N . ILE A 1 81 ? 7.796 -5.290 3.195 1.00 95.69 81 ILE A N 1
ATOM 636 C CA . ILE A 1 81 ? 8.874 -4.702 4.002 1.00 95.69 81 ILE A CA 1
ATOM 637 C C . ILE A 1 81 ? 9.746 -5.801 4.615 1.00 95.69 81 ILE A C 1
ATOM 639 O O . ILE A 1 81 ? 10.961 -5.775 4.449 1.00 95.69 81 ILE A O 1
ATOM 643 N N . GLN A 1 82 ? 9.137 -6.801 5.255 1.00 94.31 82 GLN A N 1
ATOM 644 C CA . GLN A 1 82 ? 9.864 -7.915 5.878 1.00 94.31 82 GLN A CA 1
ATOM 645 C C . GLN A 1 82 ? 10.701 -8.711 4.864 1.00 94.31 82 GLN A C 1
ATOM 647 O O . GLN A 1 82 ? 11.836 -9.077 5.143 1.00 94.31 82 GLN A O 1
ATOM 652 N N . THR A 1 83 ? 10.180 -8.926 3.653 1.00 95.56 83 THR A N 1
ATOM 653 C CA . THR A 1 83 ? 10.875 -9.692 2.597 1.00 95.56 83 THR A CA 1
ATOM 654 C C . THR A 1 83 ? 12.072 -8.938 1.989 1.00 95.56 83 THR A C 1
ATOM 656 O O . THR A 1 83 ? 12.900 -9.535 1.293 1.00 95.56 83 THR A O 1
ATOM 659 N N . HIS A 1 84 ? 12.159 -7.620 2.193 1.00 95.38 84 HIS A N 1
ATOM 660 C CA . HIS A 1 84 ? 13.160 -6.758 1.555 1.00 95.38 84 HIS A CA 1
ATOM 661 C C . HIS A 1 84 ? 13.975 -5.929 2.555 1.00 95.38 84 HIS A C 1
ATOM 663 O O . HIS A 1 84 ? 14.735 -5.064 2.138 1.00 95.38 84 HIS A O 1
ATOM 669 N N . GLU A 1 85 ? 13.866 -6.201 3.855 1.00 88.00 85 GLU A N 1
ATOM 670 C CA . GLU A 1 85 ? 14.486 -5.396 4.912 1.00 88.00 85 GLU A CA 1
ATOM 671 C C . GLU A 1 85 ? 15.989 -5.148 4.703 1.00 88.00 85 GLU A C 1
ATOM 673 O O . GLU A 1 85 ? 16.463 -4.035 4.902 1.00 88.00 85 GLU A O 1
ATOM 678 N N . SER A 1 86 ? 16.726 -6.172 4.275 1.00 91.06 86 SER A N 1
ATOM 679 C CA . SER A 1 86 ? 18.179 -6.105 4.073 1.00 91.06 86 SER A CA 1
ATOM 680 C C . SER A 1 86 ? 18.585 -5.844 2.620 1.00 91.06 86 SER A C 1
ATOM 682 O O . SER A 1 86 ? 19.748 -6.022 2.271 1.00 91.06 86 SER A O 1
ATOM 684 N N . LYS A 1 87 ? 17.630 -5.481 1.759 1.00 93.31 87 LYS A N 1
ATOM 685 C CA . LYS A 1 87 ? 17.860 -5.265 0.328 1.00 93.31 87 LYS A CA 1
ATOM 686 C C . LYS A 1 87 ? 18.006 -3.782 0.010 1.00 93.31 87 LYS A C 1
ATOM 688 O O . LYS A 1 87 ? 17.396 -2.936 0.661 1.00 93.31 87 LYS A O 1
ATOM 693 N N . SER A 1 88 ? 18.765 -3.488 -1.036 1.00 91.62 88 SER A N 1
ATOM 694 C CA . SER A 1 88 ? 18.929 -2.141 -1.585 1.00 91.62 88 SER A CA 1
ATOM 695 C C . SER A 1 88 ? 17.631 -1.601 -2.192 1.00 91.62 88 SER A C 1
ATOM 697 O O . SER A 1 88 ? 16.793 -2.365 -2.673 1.00 91.62 88 SER A O 1
ATOM 699 N N . ASP A 1 89 ? 17.476 -0.278 -2.261 1.00 90.62 89 ASP A N 1
ATOM 700 C CA . ASP A 1 89 ? 16.284 0.349 -2.852 1.00 90.62 89 ASP A CA 1
ATOM 701 C C . ASP A 1 89 ? 16.037 -0.109 -4.308 1.00 90.62 89 ASP A C 1
ATOM 703 O O . ASP A 1 89 ? 14.895 -0.348 -4.715 1.00 90.62 89 ASP A O 1
ATOM 707 N N . LYS A 1 90 ? 17.108 -0.358 -5.077 1.00 89.69 90 LYS A N 1
ATOM 708 C CA . LYS A 1 90 ? 17.027 -0.920 -6.435 1.00 89.69 90 LYS A CA 1
ATOM 709 C C . LYS A 1 90 ? 16.379 -2.308 -6.457 1.00 89.69 90 LYS A C 1
ATOM 711 O O . LYS A 1 90 ? 15.592 -2.607 -7.354 1.00 89.69 90 LYS A O 1
ATOM 716 N N . GLU A 1 91 ? 16.652 -3.156 -5.471 1.00 92.88 91 GLU A N 1
ATOM 717 C CA . GLU A 1 91 ? 16.031 -4.480 -5.358 1.00 92.88 91 GLU A CA 1
ATOM 718 C C . GLU A 1 91 ? 14.556 -4.410 -4.936 1.00 92.88 91 GLU A C 1
ATOM 720 O O . GLU A 1 91 ? 13.752 -5.246 -5.370 1.00 92.88 91 GLU A O 1
ATOM 725 N N . TRP A 1 92 ? 14.170 -3.409 -4.136 1.00 94.31 92 TRP A N 1
ATOM 726 C CA . TRP A 1 92 ? 12.759 -3.125 -3.849 1.00 94.31 92 TRP A CA 1
ATOM 727 C C . TRP A 1 92 ? 12.020 -2.739 -5.133 1.00 94.31 92 TRP A C 1
ATOM 729 O O . TRP A 1 92 ? 10.966 -3.307 -5.435 1.00 94.31 92 TRP A O 1
ATOM 739 N N . LEU A 1 93 ? 12.604 -1.836 -5.927 1.00 93.31 93 LEU A N 1
ATOM 740 C CA . LEU A 1 93 ? 12.066 -1.417 -7.224 1.00 93.31 93 LEU A CA 1
ATOM 741 C C . LEU A 1 93 ? 11.986 -2.570 -8.221 1.00 93.31 93 LEU A C 1
ATOM 743 O O . LEU A 1 93 ? 10.952 -2.751 -8.861 1.00 93.31 93 LEU A O 1
ATOM 747 N N . ALA A 1 94 ? 13.028 -3.396 -8.316 1.00 93.75 94 ALA A N 1
ATOM 748 C CA . ALA A 1 94 ? 13.020 -4.574 -9.176 1.00 93.75 94 ALA A CA 1
ATOM 749 C C . ALA A 1 94 ? 11.905 -5.555 -8.774 1.00 93.75 94 ALA A C 1
ATOM 751 O O . ALA A 1 94 ? 11.244 -6.147 -9.629 1.00 93.75 94 ALA A O 1
ATOM 752 N N . SER A 1 95 ? 11.648 -5.704 -7.474 1.00 96.31 95 SER A N 1
ATOM 753 C CA . SER A 1 95 ? 10.594 -6.584 -6.957 1.00 96.31 95 SER A CA 1
ATOM 754 C C . SER A 1 95 ? 9.191 -6.018 -7.188 1.00 96.31 95 SER A C 1
ATOM 756 O O . SER A 1 95 ? 8.274 -6.772 -7.522 1.00 96.31 95 SER A O 1
ATOM 758 N N . PHE A 1 96 ? 9.019 -4.696 -7.101 1.00 96.12 96 PHE A N 1
ATOM 759 C CA . PHE A 1 96 ? 7.826 -4.015 -7.610 1.00 96.12 96 PHE A CA 1
ATOM 760 C C . PHE A 1 96 ? 7.641 -4.273 -9.111 1.00 96.12 96 PHE A C 1
ATOM 762 O O . PHE A 1 96 ? 6.555 -4.676 -9.528 1.00 96.12 96 PHE A O 1
ATOM 769 N N . GLY A 1 97 ? 8.708 -4.138 -9.900 1.00 94.31 97 GLY A N 1
ATOM 770 C CA . GLY A 1 97 ? 8.703 -4.383 -11.337 1.00 94.31 97 GLY A CA 1
ATOM 771 C C . GLY A 1 97 ? 8.248 -5.792 -11.701 1.00 94.31 97 GLY A C 1
ATOM 772 O O . GLY A 1 97 ? 7.355 -5.958 -12.528 1.00 94.31 97 GLY A O 1
ATOM 773 N N . LYS A 1 98 ? 8.761 -6.815 -11.006 1.00 95.12 98 LYS A N 1
ATOM 774 C CA . LYS A 1 98 ? 8.304 -8.209 -11.161 1.00 95.12 98 LYS A CA 1
ATOM 775 C C . LYS A 1 98 ? 6.804 -8.358 -10.892 1.00 95.12 98 LYS A C 1
ATOM 777 O O . LYS A 1 98 ? 6.108 -9.027 -11.653 1.00 95.12 98 LYS A O 1
ATOM 782 N N . LYS A 1 99 ? 6.283 -7.713 -9.840 1.00 95.25 99 LYS A N 1
ATOM 783 C CA . LYS A 1 99 ? 4.842 -7.726 -9.536 1.00 95.25 99 LYS A CA 1
ATOM 784 C C . LYS A 1 99 ? 4.011 -6.979 -10.582 1.00 95.25 99 LYS A C 1
ATOM 786 O O . LYS A 1 99 ? 2.874 -7.377 -10.824 1.00 95.25 99 LYS A O 1
ATOM 791 N N . TRP A 1 100 ? 4.551 -5.923 -11.189 1.00 94.25 100 TRP A N 1
ATOM 792 C CA . TRP A 1 100 ? 3.887 -5.185 -12.265 1.00 94.25 100 TRP A CA 1
ATOM 793 C C . TRP A 1 100 ? 3.822 -6.005 -13.556 1.00 94.25 100 TRP A C 1
ATOM 795 O O . TRP A 1 100 ? 2.754 -6.130 -14.155 1.00 94.25 100 TRP A O 1
ATOM 805 N N . ILE A 1 101 ? 4.928 -6.659 -13.918 1.00 91.81 101 ILE A N 1
ATOM 806 C CA . ILE A 1 101 ? 4.999 -7.585 -15.057 1.00 91.81 101 ILE A CA 1
ATOM 807 C C . ILE A 1 101 ? 3.999 -8.734 -14.885 1.00 91.81 101 ILE A C 1
ATOM 809 O O . ILE A 1 101 ? 3.271 -9.066 -15.818 1.00 91.81 101 ILE A O 1
ATOM 813 N N . ALA A 1 102 ? 3.879 -9.289 -13.675 1.00 91.12 102 ALA A N 1
ATOM 814 C CA . ALA A 1 102 ? 2.894 -10.329 -13.374 1.00 91.12 102 ALA A CA 1
ATOM 815 C C . ALA A 1 102 ? 1.429 -9.868 -13.545 1.00 91.12 102 ALA A C 1
ATOM 817 O O . ALA A 1 102 ? 0.548 -10.701 -13.743 1.00 91.12 102 ALA A O 1
ATOM 818 N N . GLN A 1 103 ? 1.154 -8.558 -13.503 1.00 90.19 103 GLN A N 1
ATOM 819 C CA . GLN A 1 103 ? -0.167 -7.976 -13.793 1.00 90.19 103 GLN A CA 1
ATOM 820 C C . GLN A 1 103 ? -0.366 -7.655 -15.285 1.00 90.19 103 GLN A C 1
ATOM 822 O O . GLN A 1 103 ? -1.386 -7.080 -15.659 1.00 90.19 103 GLN A O 1
ATOM 827 N N . GLY A 1 104 ? 0.588 -8.024 -16.144 1.00 87.62 104 GLY A N 1
ATOM 828 C CA . GLY A 1 104 ? 0.571 -7.729 -17.576 1.00 87.62 104 GLY A CA 1
ATOM 829 C C . GLY A 1 104 ? 1.110 -6.343 -17.933 1.00 87.62 104 GLY A C 1
ATOM 830 O O . GLY A 1 104 ? 0.954 -5.920 -19.075 1.00 87.62 104 GLY A O 1
ATOM 831 N N . GLY A 1 105 ? 1.718 -5.632 -16.981 1.00 89.81 105 GLY A N 1
ATOM 832 C CA . GLY A 1 105 ? 2.419 -4.381 -17.243 1.00 89.81 105 GLY A CA 1
ATOM 833 C C . GLY A 1 105 ? 3.817 -4.603 -17.820 1.00 89.81 105 GLY A C 1
ATOM 834 O O . GLY A 1 105 ? 4.314 -5.727 -17.898 1.00 89.81 105 GLY A O 1
ATOM 835 N N . VAL A 1 106 ? 4.474 -3.510 -18.195 1.00 89.50 106 VAL A N 1
ATOM 836 C CA . VAL A 1 106 ? 5.873 -3.524 -18.640 1.00 89.50 106 VAL A CA 1
ATOM 837 C C . VAL A 1 106 ? 6.729 -2.719 -17.672 1.00 89.50 106 VAL A C 1
ATOM 839 O O . VAL A 1 106 ? 6.334 -1.631 -17.255 1.00 89.50 106 VAL A O 1
ATOM 842 N N . PHE A 1 107 ? 7.886 -3.269 -17.299 1.00 90.56 107 PHE A N 1
ATOM 843 C CA . PHE A 1 107 ? 8.831 -2.644 -16.377 1.00 90.56 107 PHE A CA 1
ATOM 844 C C . PHE A 1 107 ? 10.275 -2.804 -16.861 1.00 90.56 107 PHE A C 1
ATOM 846 O O . PHE A 1 107 ? 10.646 -3.890 -17.311 1.00 90.56 107 PHE A O 1
ATOM 853 N N . TYR A 1 108 ? 11.083 -1.748 -16.749 1.00 88.12 108 TYR A N 1
ATOM 854 C CA . TYR A 1 108 ? 12.526 -1.777 -17.023 1.00 88.12 108 TYR A CA 1
ATOM 855 C C . TYR A 1 108 ? 13.259 -0.606 -16.343 1.00 88.12 108 TYR A C 1
ATOM 857 O O . TYR A 1 108 ? 12.643 0.398 -15.978 1.00 88.12 108 TYR A O 1
ATOM 865 N N . PHE A 1 109 ? 14.578 -0.724 -16.174 1.00 86.31 109 PHE A N 1
ATOM 866 C CA . PHE A 1 109 ? 15.439 0.399 -15.795 1.00 86.31 109 PHE A CA 1
ATOM 867 C C . PHE A 1 109 ? 16.006 1.031 -17.072 1.00 86.31 109 PHE A C 1
ATOM 869 O O . PHE A 1 109 ? 16.502 0.321 -17.939 1.00 86.31 109 PHE A O 1
ATOM 876 N N . GLN A 1 110 ? 15.961 2.359 -17.207 1.00 77.19 110 GLN A N 1
ATOM 877 C CA . GLN A 1 110 ? 16.469 3.055 -18.403 1.00 77.19 110 GLN A CA 1
ATOM 878 C C . GLN A 1 110 ? 17.992 2.896 -18.589 1.00 77.19 110 GLN A C 1
ATOM 880 O O . GLN A 1 110 ? 18.506 3.067 -19.691 1.00 77.19 110 GLN A O 1
ATOM 885 N N . SER A 1 111 ? 18.721 2.517 -17.531 1.00 71.94 111 SER A N 1
ATOM 886 C CA . SER A 1 111 ? 20.134 2.119 -17.614 1.00 71.94 111 SER A CA 1
ATOM 887 C C . SER A 1 111 ? 20.379 0.896 -18.496 1.00 71.94 111 SER A C 1
ATOM 889 O O . SER A 1 111 ? 21.508 0.683 -18.923 1.00 71.94 111 SER A O 1
ATOM 891 N N . ASP A 1 112 ? 19.342 0.099 -18.751 1.00 64.56 112 ASP A N 1
ATOM 892 C CA . ASP A 1 112 ? 19.445 -1.163 -19.478 1.00 64.56 112 ASP A CA 1
ATOM 893 C C . ASP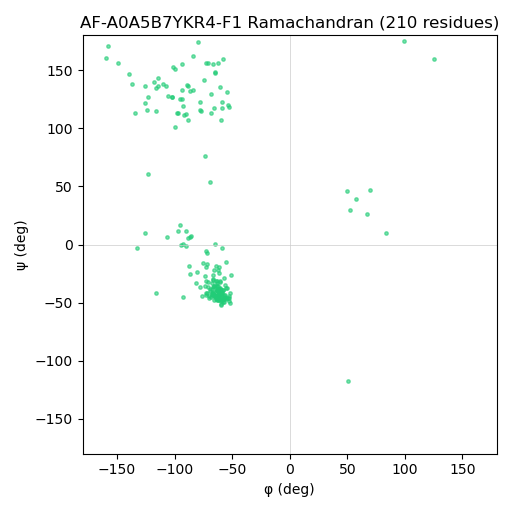 A 1 112 ? 19.345 -0.957 -21.010 1.00 64.56 112 ASP A C 1
ATOM 895 O O . ASP A 1 112 ? 19.329 -1.931 -21.760 1.00 64.56 112 ASP A O 1
ATOM 899 N N . GLY A 1 113 ? 19.314 0.303 -21.476 1.00 60.66 113 GLY A N 1
ATOM 900 C CA . GLY A 1 113 ? 19.263 0.699 -22.889 1.00 60.66 113 GLY A CA 1
ATOM 901 C C . GLY A 1 113 ? 17.862 1.071 -23.390 1.00 60.66 113 GLY A C 1
ATOM 902 O O . GLY A 1 113 ? 16.868 0.954 -22.669 1.00 60.66 113 GLY A O 1
ATOM 903 N N . GLU A 1 114 ? 17.775 1.537 -24.643 1.00 58.22 114 GLU A N 1
ATOM 904 C CA . GLU A 1 114 ? 16.487 1.700 -25.327 1.00 58.22 114 GLU A CA 1
ATOM 905 C C . GLU A 1 114 ? 15.858 0.323 -25.545 1.00 58.22 114 GLU A C 1
ATOM 907 O O . GLU A 1 114 ? 16.412 -0.535 -26.234 1.00 58.22 114 GLU A O 1
ATOM 912 N N . LYS A 1 115 ? 14.691 0.098 -24.938 1.00 62.66 115 LYS A N 1
ATOM 913 C CA . LYS A 1 115 ? 13.959 -1.155 -25.094 1.00 62.66 115 LYS A CA 1
ATOM 914 C C . LYS A 1 115 ? 12.982 -1.033 -26.256 1.00 62.66 115 LYS A C 1
ATOM 916 O O . LYS A 1 115 ? 11.990 -0.313 -26.167 1.00 62.66 115 LYS A O 1
ATOM 921 N N . THR A 1 116 ? 13.238 -1.764 -27.333 1.00 58.25 116 THR A N 1
ATOM 922 C CA . THR A 1 116 ? 12.262 -1.945 -28.410 1.00 58.25 116 THR A CA 1
ATOM 923 C C . THR A 1 116 ? 11.226 -2.972 -27.955 1.00 58.25 116 THR A C 1
ATOM 925 O O . THR A 1 116 ? 11.563 -4.118 -27.670 1.00 58.25 116 THR A O 1
ATOM 928 N N . PHE A 1 117 ? 9.968 -2.556 -27.817 1.00 63.75 117 PHE A N 1
ATOM 929 C CA . PHE A 1 117 ? 8.873 -3.460 -27.457 1.00 63.75 117 PHE A CA 1
ATOM 930 C C . PHE A 1 117 ? 8.336 -4.154 -28.710 1.00 63.75 117 PHE A C 1
ATOM 932 O O . PHE A 1 117 ? 8.029 -3.483 -29.695 1.00 63.75 117 PHE A O 1
ATOM 939 N N . GLU A 1 118 ? 8.155 -5.474 -28.662 1.00 61.16 118 GLU A N 1
ATOM 940 C CA . GLU A 1 118 ? 7.659 -6.249 -29.805 1.00 61.16 118 GLU A CA 1
ATOM 941 C C . GLU A 1 118 ? 6.278 -6.877 -29.542 1.00 61.16 118 GLU A C 1
ATOM 943 O O . GLU A 1 118 ? 5.959 -7.335 -28.440 1.00 61.16 118 GLU A O 1
ATOM 948 N N . GLY A 1 119 ? 5.441 -6.909 -30.586 1.00 68.50 119 GLY A N 1
ATOM 949 C CA . GLY A 1 119 ? 4.209 -7.703 -30.654 1.00 68.50 119 GLY A CA 1
ATOM 950 C C . GLY A 1 119 ? 3.255 -7.555 -29.459 1.00 68.50 119 GLY A C 1
ATOM 951 O O . GLY A 1 119 ? 2.691 -6.490 -29.196 1.00 68.50 119 GLY A O 1
ATOM 952 N N . ASP A 1 120 ? 3.032 -8.660 -28.743 1.00 70.81 120 ASP A N 1
ATOM 953 C CA . ASP A 1 120 ? 2.090 -8.742 -27.620 1.00 70.81 120 ASP A CA 1
ATOM 954 C C . ASP A 1 120 ? 2.486 -7.881 -26.408 1.00 70.81 120 ASP A C 1
ATOM 956 O O . ASP A 1 120 ? 1.619 -7.524 -25.601 1.00 70.81 120 ASP A O 1
ATOM 960 N N . GLU A 1 121 ? 3.762 -7.512 -26.261 1.00 65.12 121 GLU A N 1
ATOM 961 C CA . GLU A 1 121 ? 4.212 -6.633 -25.178 1.00 65.12 121 GLU A CA 1
ATOM 962 C C . GLU A 1 121 ? 3.667 -5.217 -25.338 1.00 65.12 121 GLU A C 1
ATOM 964 O O . GLU A 1 121 ? 3.161 -4.659 -24.368 1.00 65.12 121 GLU A O 1
ATOM 969 N N . VAL A 1 122 ? 3.653 -4.686 -26.564 1.00 67.88 122 VAL A N 1
ATOM 970 C CA . VAL A 1 122 ? 3.068 -3.374 -26.883 1.00 67.88 122 VAL A CA 1
ATOM 971 C C . VAL A 1 122 ? 1.572 -3.374 -26.576 1.00 67.88 122 VAL A C 1
ATOM 973 O O . VAL A 1 122 ? 1.051 -2.482 -25.904 1.00 67.88 122 VAL A O 1
ATOM 976 N N . ARG A 1 123 ? 0.858 -4.428 -26.989 1.00 73.88 123 ARG A N 1
ATOM 977 C CA . ARG A 1 123 ? -0.586 -4.543 -26.737 1.00 73.88 123 ARG A CA 1
ATOM 978 C C . ARG A 1 123 ? -0.911 -4.638 -25.242 1.00 73.88 123 ARG A C 1
ATOM 980 O O . ARG A 1 123 ? -1.912 -4.070 -24.803 1.00 73.88 123 ARG A O 1
ATOM 987 N N . ARG A 1 124 ? -0.103 -5.355 -24.454 1.00 71.69 124 ARG A N 1
ATOM 988 C CA . ARG A 1 124 ? -0.269 -5.454 -22.991 1.00 71.69 124 ARG A CA 1
ATOM 989 C C . ARG A 1 124 ? 0.119 -4.155 -22.279 1.00 71.69 124 ARG A C 1
ATOM 991 O O . ARG A 1 124 ? -0.650 -3.684 -21.441 1.00 71.69 124 ARG A O 1
ATOM 998 N N . ALA A 1 125 ? 1.214 -3.522 -22.698 1.00 72.06 125 ALA A N 1
ATOM 999 C CA . A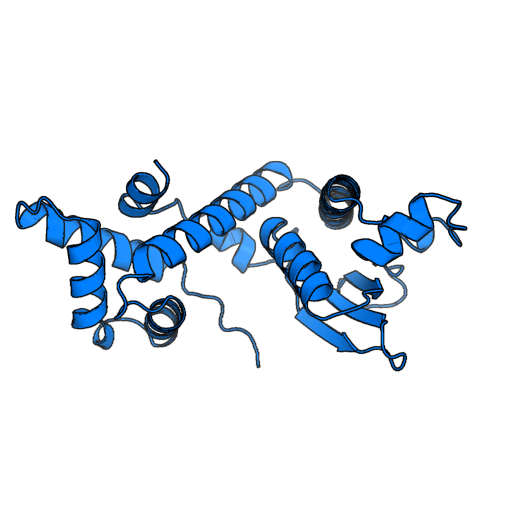LA A 1 125 ? 1.636 -2.197 -22.254 1.00 72.06 125 ALA A CA 1
ATOM 1000 C C . ALA A 1 125 ? 0.527 -1.151 -22.425 1.00 72.06 125 ALA A C 1
ATOM 1002 O O . ALA A 1 125 ? 0.215 -0.443 -21.474 1.00 72.06 125 ALA A O 1
ATOM 1003 N N . HIS A 1 126 ? -0.152 -1.110 -23.576 1.00 75.31 126 HIS A N 1
ATOM 1004 C CA . HIS A 1 126 ? -1.288 -0.202 -23.784 1.00 75.31 126 HIS A CA 1
ATOM 1005 C C . HIS A 1 126 ? -2.478 -0.477 -22.849 1.00 75.31 126 HIS A C 1
ATOM 1007 O O . HIS A 1 126 ? -3.220 0.440 -22.490 1.00 75.31 126 HIS A O 1
ATOM 1013 N N . LYS A 1 127 ? -2.685 -1.738 -22.452 1.00 79.25 127 LYS A N 1
ATOM 1014 C CA . LYS A 1 127 ? -3.813 -2.142 -21.598 1.00 79.25 127 LYS A CA 1
ATOM 1015 C C . LYS A 1 127 ? -3.576 -1.887 -20.114 1.00 79.25 127 LYS A C 1
ATOM 1017 O O . LYS A 1 127 ? -4.543 -1.613 -19.404 1.00 79.25 127 LYS A O 1
ATOM 1022 N N . VAL A 1 128 ? -2.337 -2.004 -19.645 1.00 84.44 128 VAL A N 1
ATOM 1023 C CA . VAL A 1 128 ? -2.010 -1.969 -18.209 1.00 84.44 128 VAL A CA 1
ATOM 1024 C C . VAL A 1 128 ? -1.135 -0.766 -17.854 1.00 84.44 128 VAL A C 1
ATOM 1026 O O . VAL A 1 128 ? -1.405 -0.093 -16.861 1.00 84.44 128 VAL A O 1
ATOM 1029 N N . GLY A 1 129 ? -0.150 -0.453 -18.693 1.00 85.81 129 GLY A N 1
ATOM 1030 C CA . GLY A 1 129 ? 0.786 0.657 -18.542 1.00 85.81 129 GLY A CA 1
ATOM 1031 C C . GLY A 1 129 ? 2.250 0.211 -18.584 1.00 85.81 129 GLY A C 1
ATOM 1032 O O . GLY A 1 129 ? 2.585 -0.954 -18.331 1.00 85.81 129 GLY A O 1
ATOM 1033 N N . VAL A 1 130 ? 3.130 1.165 -18.872 1.00 87.62 130 VAL A N 1
ATOM 1034 C CA . VAL A 1 130 ? 4.590 0.997 -18.833 1.00 87.62 130 VAL A CA 1
ATOM 1035 C C . VAL A 1 130 ? 5.141 1.797 -17.664 1.00 87.62 130 VAL A C 1
ATOM 1037 O O . VAL A 1 130 ? 4.710 2.923 -17.430 1.00 87.62 130 VAL A O 1
ATOM 1040 N N . VAL A 1 131 ? 6.088 1.216 -16.935 1.00 87.81 131 VAL A N 1
ATOM 1041 C CA . VAL A 1 131 ? 6.835 1.899 -15.879 1.00 87.81 131 VAL A CA 1
ATOM 1042 C C . VAL A 1 131 ? 8.321 1.756 -16.171 1.00 87.81 131 VAL A C 1
ATOM 1044 O O . VAL A 1 131 ? 8.833 0.640 -16.233 1.00 87.81 131 VAL A O 1
ATOM 1047 N N . SER A 1 132 ? 9.023 2.872 -16.311 1.00 87.75 132 SER A N 1
ATOM 1048 C CA . SER A 1 132 ? 10.477 2.883 -16.431 1.00 87.75 132 SER A CA 1
ATOM 1049 C C . SER A 1 132 ? 11.114 3.639 -15.280 1.00 87.75 132 SER A C 1
ATOM 1051 O O . SER A 1 132 ? 10.604 4.675 -14.859 1.00 87.75 132 SER A O 1
ATOM 1053 N N . VAL A 1 133 ? 12.226 3.125 -14.767 1.00 85.81 133 VAL A N 1
ATOM 1054 C CA . VAL A 1 133 ? 13.008 3.802 -13.728 1.00 85.81 133 VAL A CA 1
ATOM 1055 C C . VAL A 1 133 ? 14.086 4.643 -14.403 1.00 85.81 133 VAL A C 1
ATOM 1057 O O . VAL A 1 133 ? 14.932 4.091 -15.113 1.00 85.81 133 VAL A O 1
ATOM 1060 N N . ALA A 1 134 ? 14.056 5.957 -14.181 1.00 79.31 134 ALA A N 1
ATOM 1061 C CA . ALA A 1 134 ? 15.080 6.867 -14.677 1.00 79.31 134 ALA A CA 1
ATOM 1062 C C . ALA A 1 134 ? 16.437 6.562 -14.018 1.00 79.31 134 ALA A C 1
ATOM 1064 O O . ALA A 1 134 ? 16.471 6.137 -12.856 1.00 79.31 134 ALA A O 1
ATOM 1065 N N . PRO A 1 135 ? 17.561 6.763 -14.726 1.00 67.50 135 PRO A N 1
ATOM 1066 C CA . PRO A 1 135 ? 18.872 6.538 -14.141 1.00 67.50 135 PRO A CA 1
ATOM 1067 C C . PRO A 1 135 ? 19.117 7.529 -12.995 1.00 67.50 135 PRO A C 1
ATOM 1069 O O . PRO A 1 135 ? 18.647 8.665 -13.034 1.00 67.50 135 PRO A O 1
ATOM 1072 N N . GLU A 1 136 ? 19.887 7.106 -11.989 1.00 64.12 136 GLU A N 1
ATOM 1073 C CA . GLU A 1 136 ? 20.362 7.937 -10.870 1.00 64.12 136 GLU A CA 1
ATOM 1074 C C . GLU A 1 136 ? 21.400 8.969 -11.356 1.00 64.12 136 GLU A C 1
ATOM 1076 O O . GLU A 1 136 ? 22.533 9.008 -10.890 1.00 64.12 136 GLU A O 1
ATOM 1081 N N . LYS A 1 137 ? 21.072 9.774 -12.367 1.00 52.34 137 LYS A N 1
ATOM 1082 C CA . LYS A 1 137 ? 21.922 10.884 -12.793 1.00 52.34 137 LYS A CA 1
ATOM 1083 C C . LYS A 1 137 ? 21.507 12.122 -12.002 1.00 52.34 137 LYS A C 1
ATOM 1085 O O . LYS A 1 137 ? 20.389 12.607 -12.144 1.00 52.34 137 LYS A O 1
ATOM 1090 N N . ASP A 1 138 ? 22.411 12.572 -11.136 1.00 46.06 138 ASP A N 1
ATOM 1091 C CA . ASP A 1 138 ? 22.415 13.884 -10.479 1.00 46.06 138 ASP A CA 1
ATOM 1092 C C . ASP A 1 138 ? 21.177 14.259 -9.649 1.00 46.06 138 ASP A C 1
ATOM 1094 O O . ASP A 1 138 ? 20.766 15.419 -9.631 1.00 46.06 138 ASP A O 1
ATOM 1098 N N . ASN A 1 139 ? 20.592 13.313 -8.902 1.00 52.12 139 ASN A N 1
ATOM 1099 C CA . ASN A 1 139 ? 19.593 13.668 -7.892 1.00 52.12 139 ASN A CA 1
ATOM 1100 C C . ASN A 1 139 ? 20.224 13.705 -6.485 1.00 52.12 139 ASN A C 1
ATOM 1102 O O . ASN A 1 139 ? 20.376 12.651 -5.864 1.00 52.12 139 ASN A O 1
ATOM 1106 N N . PRO A 1 140 ? 20.551 14.892 -5.934 1.00 48.78 140 PRO A N 1
ATOM 1107 C CA . PRO A 1 140 ? 21.208 15.032 -4.628 1.00 48.78 140 PRO A CA 1
ATOM 1108 C C . PRO A 1 140 ? 20.355 14.553 -3.436 1.00 48.78 140 PRO A C 1
ATOM 1110 O O . PRO A 1 140 ? 20.793 14.640 -2.293 1.00 48.78 140 PRO A O 1
ATOM 1113 N N . GLN A 1 141 ? 19.132 14.064 -3.676 1.00 55.59 141 GLN A N 1
ATOM 1114 C CA . GLN A 1 141 ? 18.177 13.649 -2.645 1.00 55.59 141 GLN A CA 1
ATOM 1115 C C . GLN A 1 141 ? 17.990 12.126 -2.511 1.00 55.59 141 GLN A C 1
ATOM 1117 O O . GLN A 1 141 ? 17.102 11.719 -1.760 1.00 55.59 141 GLN A O 1
ATOM 1122 N N . ASN A 1 142 ? 18.771 11.280 -3.204 1.00 57.19 142 ASN A N 1
ATOM 1123 C CA . ASN A 1 142 ? 18.595 9.812 -3.201 1.00 57.19 142 ASN A CA 1
ATOM 1124 C C . ASN A 1 142 ? 17.135 9.398 -3.483 1.00 57.19 142 ASN A C 1
ATOM 1126 O O . ASN A 1 142 ? 16.532 8.597 -2.763 1.00 57.19 142 ASN A O 1
ATOM 1130 N N . GLN A 1 143 ? 16.531 10.018 -4.497 1.00 74.31 143 GLN A N 1
ATOM 1131 C CA . GLN A 1 143 ? 15.170 9.722 -4.935 1.00 74.31 143 GLN A CA 1
ATOM 1132 C C . GLN A 1 143 ? 15.204 8.979 -6.263 1.00 74.31 143 GLN A C 1
ATOM 1134 O O . GLN A 1 143 ? 15.917 9.374 -7.185 1.00 74.31 143 GLN A O 1
ATOM 1139 N N . HIS A 1 144 ? 14.380 7.942 -6.375 1.00 84.38 144 HIS A N 1
ATOM 1140 C CA . HIS A 1 144 ? 14.153 7.265 -7.645 1.00 84.38 144 HIS A CA 1
ATOM 1141 C C . HIS A 1 144 ? 13.013 7.956 -8.386 1.00 84.38 144 HIS A C 1
ATOM 1143 O O . HIS A 1 144 ? 11.982 8.267 -7.790 1.00 84.38 144 HIS A O 1
ATOM 1149 N N . SER A 1 145 ? 13.175 8.174 -9.688 1.00 87.88 145 SER A N 1
ATOM 1150 C CA . SER A 1 145 ? 12.108 8.700 -10.538 1.00 87.88 145 SER A CA 1
ATOM 1151 C C . SER A 1 145 ? 11.559 7.583 -11.413 1.00 87.88 145 SER A C 1
ATOM 1153 O O . SER A 1 145 ? 12.319 6.875 -12.076 1.00 87.88 145 SER A O 1
ATOM 1155 N N . LEU A 1 146 ? 10.241 7.413 -11.396 1.00 90.12 146 LEU A N 1
ATOM 1156 C CA . LEU A 1 146 ? 9.527 6.548 -12.319 1.00 90.12 146 LEU A CA 1
ATOM 1157 C C . LEU A 1 146 ? 8.862 7.404 -13.383 1.00 90.12 146 LEU A C 1
ATOM 1159 O O . LEU A 1 146 ? 8.075 8.290 -13.061 1.00 90.12 146 LEU A O 1
ATOM 1163 N N . GLU A 1 147 ? 9.112 7.078 -14.635 1.00 88.62 147 GLU A N 1
ATOM 1164 C CA . GLU A 1 147 ? 8.313 7.550 -15.752 1.00 88.62 147 GLU A CA 1
ATOM 1165 C C . GLU A 1 147 ? 7.261 6.485 -16.070 1.00 88.62 147 GLU A C 1
ATOM 1167 O O . GLU A 1 147 ? 7.568 5.300 -16.230 1.00 88.62 147 GLU A O 1
ATOM 1172 N N . VAL A 1 148 ? 5.997 6.894 -16.077 1.00 89.06 148 VAL A N 1
ATOM 1173 C CA . VAL A 1 148 ? 4.838 6.010 -16.174 1.00 89.06 148 VAL A CA 1
ATOM 1174 C C . VAL A 1 148 ? 3.989 6.425 -17.364 1.00 89.06 148 VAL A C 1
ATOM 1176 O O . VAL A 1 148 ? 3.390 7.499 -17.360 1.00 89.06 148 VAL A O 1
ATOM 1179 N N . LEU A 1 149 ? 3.887 5.547 -18.358 1.00 88.06 149 LEU A N 1
ATOM 1180 C CA . LEU A 1 149 ? 3.022 5.731 -19.517 1.00 88.06 149 LEU A CA 1
ATOM 1181 C C . LEU A 1 149 ? 1.719 4.958 -19.304 1.00 88.06 149 LEU A C 1
ATOM 1183 O O . LEU A 1 149 ? 1.708 3.724 -19.262 1.00 88.06 149 LEU A O 1
ATOM 1187 N N . VAL A 1 150 ? 0.615 5.690 -19.170 1.00 86.50 150 VAL A N 1
ATOM 1188 C CA . VAL A 1 150 ? -0.728 5.144 -18.931 1.00 86.50 150 VAL A CA 1
ATOM 1189 C C . VAL A 1 150 ? -1.771 5.902 -19.748 1.00 86.50 150 VAL A C 1
ATOM 1191 O O . VAL A 1 150 ? -1.677 7.106 -19.960 1.00 86.50 150 VAL A O 1
ATOM 1194 N N . ALA A 1 151 ? -2.808 5.198 -20.189 1.00 84.25 151 ALA A N 1
ATOM 1195 C CA . ALA A 1 151 ? -3.882 5.745 -21.011 1.00 84.25 151 ALA A CA 1
ATOM 1196 C C . ALA A 1 151 ? -4.940 6.509 -20.199 1.00 84.25 151 ALA A C 1
ATOM 1198 O O . ALA A 1 151 ? -5.675 7.324 -20.752 1.00 84.25 151 ALA A O 1
ATOM 1199 N N . ASN A 1 152 ? -5.087 6.216 -18.902 1.00 85.94 152 ASN A N 1
ATOM 1200 C CA . ASN A 1 152 ? -6.109 6.842 -18.065 1.00 85.94 152 ASN A CA 1
ATOM 1201 C C . ASN A 1 152 ? -5.786 6.793 -16.563 1.00 85.94 152 ASN A C 1
ATOM 1203 O O . ASN A 1 152 ? -4.887 6.094 -16.090 1.00 85.94 152 ASN A O 1
ATOM 1207 N N . LYS A 1 153 ? -6.600 7.516 -15.788 1.00 86.69 153 LYS A N 1
ATOM 1208 C CA . LYS A 1 153 ? -6.498 7.600 -14.326 1.00 86.69 153 LYS A CA 1
ATOM 1209 C C . LYS A 1 153 ? -6.665 6.247 -13.625 1.00 86.69 153 LYS A C 1
ATOM 1211 O O . LYS A 1 153 ? -6.070 6.038 -12.573 1.00 86.69 153 LYS A O 1
ATOM 1216 N N . THR A 1 154 ? -7.456 5.329 -14.178 1.00 89.31 154 THR A N 1
ATOM 1217 C CA . THR A 1 154 ? -7.657 3.996 -13.589 1.00 89.31 154 THR A CA 1
ATOM 1218 C C . THR A 1 154 ? -6.360 3.193 -13.598 1.00 89.31 154 THR A C 1
ATOM 1220 O O . THR A 1 154 ? -6.000 2.609 -12.578 1.00 89.31 154 THR A O 1
ATOM 1223 N N . GLN A 1 155 ? -5.620 3.224 -14.707 1.00 89.06 155 GLN A N 1
ATOM 1224 C CA . GLN A 1 155 ? -4.305 2.588 -14.809 1.00 89.06 155 GLN A CA 1
ATOM 1225 C C . GLN A 1 155 ? -3.275 3.271 -13.899 1.00 89.06 155 GLN A C 1
ATOM 1227 O O . GLN A 1 155 ? -2.567 2.582 -13.166 1.00 89.06 155 GLN A O 1
ATOM 1232 N N . LEU A 1 156 ? -3.256 4.610 -13.839 1.00 90.44 156 LEU A N 1
ATOM 1233 C CA . LEU A 1 156 ? -2.399 5.332 -12.886 1.00 90.44 156 LEU A CA 1
ATOM 1234 C C . LEU A 1 156 ? -2.675 4.900 -11.436 1.00 90.44 156 LEU A C 1
ATOM 1236 O O . LEU A 1 156 ? -1.753 4.622 -10.672 1.00 90.44 156 LEU A O 1
ATOM 1240 N N . ASN A 1 157 ? -3.950 4.790 -11.057 1.00 90.50 157 ASN A N 1
ATOM 1241 C CA . ASN A 1 157 ? -4.343 4.332 -9.726 1.00 90.50 157 ASN A CA 1
ATOM 1242 C C . ASN A 1 157 ? -3.895 2.888 -9.452 1.00 90.50 157 ASN A C 1
ATOM 1244 O O . ASN A 1 157 ? -3.578 2.567 -8.307 1.00 90.50 157 ASN A O 1
ATOM 1248 N N . ALA A 1 158 ? -3.851 2.020 -10.468 1.00 91.62 158 ALA A N 1
ATOM 1249 C CA . ALA A 1 158 ? -3.336 0.661 -10.326 1.00 91.62 158 ALA A CA 1
ATOM 1250 C C . ALA A 1 158 ? -1.830 0.658 -10.015 1.00 91.62 158 ALA A C 1
ATOM 1252 O O . ALA A 1 158 ? -1.412 -0.024 -9.076 1.00 91.62 158 ALA A O 1
ATOM 1253 N N . VAL A 1 159 ? -1.044 1.485 -10.716 1.00 92.94 159 VAL A N 1
ATOM 1254 C CA . VAL A 1 159 ? 0.390 1.684 -10.438 1.00 92.94 159 VAL A CA 1
ATOM 1255 C C . VAL A 1 159 ? 0.591 2.202 -9.014 1.00 92.94 159 VAL A C 1
ATOM 1257 O O . VAL A 1 159 ? 1.319 1.590 -8.234 1.00 92.94 159 VAL A O 1
ATOM 1260 N N . LEU A 1 160 ? -0.113 3.272 -8.630 1.00 93.12 160 LEU A N 1
ATOM 1261 C CA . LEU A 1 160 ? -0.021 3.860 -7.288 1.00 93.12 160 LEU A CA 1
ATOM 1262 C C . LEU A 1 160 ? -0.401 2.862 -6.189 1.00 93.12 160 LEU A C 1
ATOM 1264 O O . LEU A 1 160 ? 0.268 2.787 -5.161 1.00 93.12 160 LEU A O 1
ATOM 1268 N N . LYS A 1 161 ? -1.442 2.055 -6.412 1.00 91.81 161 LYS A N 1
ATOM 1269 C CA . LYS A 1 161 ? -1.864 1.007 -5.476 1.00 91.81 161 LYS A CA 1
ATOM 1270 C C . LYS A 1 161 ? -0.823 -0.103 -5.350 1.00 91.81 161 LYS A C 1
ATOM 1272 O O . LYS A 1 161 ? -0.663 -0.664 -4.267 1.00 91.81 161 LYS A O 1
ATOM 1277 N N . LEU A 1 162 ? -0.127 -0.451 -6.432 1.00 94.69 162 LEU A N 1
ATOM 1278 C CA . LEU A 1 162 ? 0.947 -1.437 -6.370 1.00 94.69 162 LEU A CA 1
ATOM 1279 C C . LEU A 1 162 ? 2.196 -0.873 -5.680 1.00 94.69 162 LEU A C 1
ATOM 1281 O O . LEU A 1 162 ? 2.764 -1.573 -4.848 1.00 94.69 162 LEU A O 1
ATOM 1285 N N . LEU A 1 163 ? 2.582 0.376 -5.958 1.00 94.69 163 LEU A N 1
ATOM 1286 C CA . LEU A 1 163 ? 3.675 1.067 -5.256 1.00 94.69 163 LEU A CA 1
ATOM 1287 C C . LEU A 1 163 ? 3.435 1.075 -3.743 1.00 94.69 163 LEU A C 1
ATOM 1289 O O . LEU A 1 163 ? 4.303 0.691 -2.962 1.00 94.69 163 LEU A O 1
ATOM 1293 N N . ASP A 1 164 ? 2.212 1.418 -3.349 1.00 92.12 164 ASP A N 1
ATOM 1294 C CA . ASP A 1 164 ? 1.768 1.450 -1.963 1.00 92.12 164 ASP A CA 1
ATOM 1295 C C . ASP A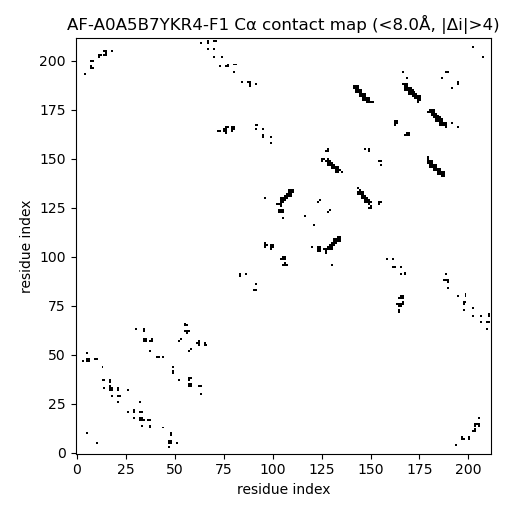 1 164 ? 1.842 0.067 -1.279 1.00 92.12 164 ASP A C 1
ATOM 1297 O O . ASP A 1 164 ? 2.370 -0.062 -0.170 1.00 92.12 164 ASP A O 1
ATOM 1301 N N . ARG A 1 165 ? 1.406 -0.998 -1.966 1.00 93.12 165 ARG A N 1
ATOM 1302 C CA . ARG A 1 165 ? 1.548 -2.394 -1.502 1.00 93.12 165 ARG A CA 1
ATOM 1303 C C . ARG A 1 165 ? 2.997 -2.869 -1.446 1.00 93.12 165 ARG A C 1
ATOM 1305 O O . ARG A 1 165 ? 3.305 -3.780 -0.685 1.00 93.12 165 ARG A O 1
ATOM 1312 N N . CYS A 1 166 ? 3.869 -2.289 -2.260 1.00 95.56 166 CYS A N 1
ATOM 1313 C CA . CYS A 1 166 ? 5.302 -2.557 -2.262 1.00 95.56 166 CYS A CA 1
ATOM 1314 C C . CYS A 1 166 ? 6.075 -1.624 -1.318 1.00 95.56 166 CYS A C 1
ATOM 1316 O O . CYS A 1 166 ? 7.298 -1.588 -1.387 1.00 95.56 166 CYS A O 1
ATOM 1318 N N . ALA A 1 167 ? 5.394 -0.865 -0.446 1.00 93.88 167 ALA A N 1
ATOM 1319 C CA . ALA A 1 167 ? 6.038 0.045 0.505 1.00 93.88 167 ALA A CA 1
ATOM 1320 C C . ALA A 1 167 ? 7.035 1.029 -0.148 1.00 93.88 167 ALA A C 1
ATOM 1322 O O . ALA A 1 167 ? 7.995 1.462 0.491 1.00 93.88 167 ALA A O 1
ATOM 1323 N N . LEU A 1 168 ? 6.797 1.391 -1.414 1.00 93.69 168 LEU A N 1
ATOM 1324 C CA . LEU A 1 168 ? 7.578 2.380 -2.149 1.00 93.69 168 LEU A CA 1
ATOM 1325 C C . LEU A 1 168 ? 6.966 3.766 -1.895 1.00 93.69 168 LEU A C 1
ATOM 1327 O O . LEU A 1 168 ? 5.864 4.038 -2.384 1.00 93.69 168 LEU A O 1
ATOM 1331 N N . PRO A 1 169 ? 7.614 4.640 -1.101 1.00 90.62 169 PRO A N 1
ATOM 1332 C CA . PRO A 1 169 ? 6.993 5.880 -0.665 1.00 90.62 169 PRO A CA 1
ATOM 1333 C C . PRO A 1 169 ? 6.993 6.919 -1.789 1.00 90.62 169 PRO A C 1
ATOM 1335 O O . PRO A 1 169 ? 8.039 7.409 -2.211 1.00 90.62 169 PRO A O 1
ATOM 1338 N N . VAL A 1 170 ? 5.795 7.271 -2.253 1.00 90.88 170 VAL A N 1
ATOM 1339 C CA . VAL A 1 170 ? 5.586 8.296 -3.281 1.00 90.88 170 VAL A CA 1
ATOM 1340 C C . VAL A 1 170 ? 5.707 9.694 -2.673 1.00 90.88 170 VAL A C 1
ATOM 1342 O O . VAL A 1 170 ? 4.953 10.048 -1.764 1.00 90.88 170 VAL A O 1
ATOM 1345 N N . VAL A 1 171 ? 6.624 10.497 -3.210 1.00 87.19 171 VAL A N 1
ATOM 1346 C CA . VAL A 1 171 ? 6.877 11.891 -2.812 1.00 87.19 171 VAL A CA 1
ATOM 1347 C C . VAL A 1 171 ? 6.073 12.856 -3.677 1.00 87.19 171 VAL A C 1
ATOM 1349 O O . VAL A 1 171 ? 5.453 13.784 -3.158 1.00 87.19 171 VAL A O 1
ATOM 1352 N N . SER A 1 172 ? 6.056 12.640 -4.993 1.00 87.31 172 SER A N 1
ATOM 1353 C CA . SER A 1 172 ? 5.299 13.473 -5.929 1.00 87.31 172 SER A CA 1
ATOM 1354 C C . SER A 1 172 ? 4.811 12.676 -7.136 1.00 87.31 172 SER A C 1
ATOM 1356 O O . SER A 1 172 ? 5.364 11.630 -7.470 1.00 87.31 172 SER A O 1
ATOM 1358 N N . VAL A 1 173 ? 3.739 13.170 -7.758 1.00 88.81 173 VAL A N 1
ATOM 1359 C CA . VAL A 1 173 ? 3.162 12.649 -9.001 1.00 88.81 173 VAL A CA 1
ATOM 1360 C C . VAL A 1 173 ? 2.878 13.857 -9.883 1.00 88.81 173 VAL A C 1
ATOM 1362 O O . VAL A 1 173 ? 2.028 14.677 -9.535 1.00 88.81 173 VAL A O 1
ATOM 1365 N N . ASN A 1 174 ? 3.591 13.976 -10.996 1.00 85.88 174 ASN A N 1
ATOM 1366 C CA . ASN A 1 174 ? 3.524 15.119 -11.900 1.00 85.88 174 ASN A CA 1
ATOM 1367 C C . ASN A 1 174 ? 3.229 14.625 -13.316 1.00 85.88 174 ASN A C 1
ATOM 1369 O O . ASN A 1 174 ? 3.832 13.654 -13.760 1.00 85.88 174 ASN A O 1
ATOM 1373 N N . ALA A 1 175 ? 2.332 15.289 -14.042 1.00 78.94 175 ALA A N 1
ATOM 1374 C CA . ALA A 1 175 ? 2.212 15.035 -15.474 1.00 78.94 175 ALA A CA 1
ATOM 1375 C C . ALA A 1 175 ? 3.473 15.557 -16.176 1.00 78.94 175 ALA A C 1
ATOM 1377 O O . ALA A 1 175 ? 3.872 16.701 -15.947 1.00 78.94 175 ALA A O 1
ATOM 1378 N N . ALA A 1 176 ? 4.107 14.728 -17.003 1.00 62.59 176 ALA A N 1
ATOM 1379 C CA . ALA A 1 176 ? 5.051 15.228 -17.992 1.00 62.59 176 ALA A CA 1
ATOM 1380 C C . ALA A 1 176 ? 4.242 15.933 -19.096 1.00 62.59 176 ALA A C 1
ATOM 1382 O O . ALA A 1 176 ? 3.052 15.674 -19.249 1.00 62.59 176 ALA A O 1
ATOM 1383 N N . GLY A 1 177 ? 4.844 16.859 -19.843 1.00 55.75 177 GLY A N 1
ATOM 1384 C CA . GLY A 1 177 ? 4.124 17.713 -20.805 1.00 55.75 177 GLY A CA 1
ATOM 1385 C C . GLY A 1 177 ? 3.291 16.974 -21.872 1.00 55.75 177 GLY A C 1
ATOM 1386 O O . GLY A 1 177 ? 2.428 17.590 -22.497 1.00 55.75 177 GLY A O 1
ATOM 1387 N N . GLU A 1 178 ? 3.496 15.667 -22.057 1.00 64.81 178 GLU A N 1
ATOM 1388 C CA . GLU A 1 178 ? 2.698 14.798 -22.924 1.00 64.81 178 GLU A CA 1
ATOM 1389 C C . GLU A 1 178 ? 1.498 14.179 -22.186 1.00 64.81 178 GLU A C 1
ATOM 1391 O O . GLU A 1 178 ? 1.618 13.673 -21.072 1.00 64.81 178 GLU A O 1
ATOM 1396 N N . ARG A 1 179 ? 0.323 14.154 -22.837 1.00 61.03 179 ARG A N 1
ATOM 1397 C CA . ARG A 1 179 ? -0.993 13.825 -22.236 1.00 61.03 179 ARG A CA 1
ATOM 1398 C C . ARG A 1 179 ? -1.128 12.428 -21.588 1.00 61.03 179 ARG A C 1
ATOM 1400 O O . ARG A 1 179 ? -2.177 12.149 -21.012 1.00 61.03 179 ARG A O 1
ATOM 1407 N N . SER A 1 180 ? -0.112 11.571 -21.650 1.00 74.50 180 SER A N 1
ATOM 1408 C CA . SER A 1 180 ? -0.123 10.189 -21.139 1.00 74.50 180 SER A CA 1
ATOM 1409 C C . SER A 1 180 ? 1.094 9.803 -20.291 1.00 74.50 180 SER A C 1
ATOM 1411 O O . SER A 1 180 ? 1.134 8.684 -19.777 1.00 74.50 180 SER A O 1
ATOM 1413 N N . VAL A 1 181 ? 2.073 10.697 -20.131 1.00 83.50 181 VAL A N 1
ATOM 1414 C CA . VAL A 1 181 ? 3.312 10.421 -19.392 1.00 83.50 181 VAL A CA 1
ATOM 1415 C C . VAL A 1 181 ? 3.240 11.070 -18.010 1.00 83.50 181 VAL A C 1
ATOM 1417 O O . VAL A 1 181 ? 2.964 12.262 -17.872 1.00 83.50 181 VAL A O 1
ATOM 1420 N N . ILE A 1 182 ? 3.470 10.280 -16.965 1.00 88.25 182 ILE A N 1
ATOM 1421 C CA . ILE A 1 182 ? 3.413 10.698 -15.563 1.00 88.25 182 ILE A CA 1
ATOM 1422 C C . ILE A 1 182 ? 4.753 10.400 -14.894 1.00 88.25 182 ILE A C 1
ATOM 1424 O O . ILE A 1 182 ? 5.202 9.260 -14.877 1.00 88.25 182 ILE A O 1
ATOM 1428 N N . ASN A 1 183 ? 5.348 11.407 -14.266 1.00 88.69 183 ASN A N 1
ATOM 1429 C CA . ASN A 1 183 ? 6.547 11.269 -13.452 1.00 88.69 183 ASN A CA 1
ATOM 1430 C C . ASN A 1 183 ? 6.169 11.069 -11.982 1.00 88.69 183 ASN A C 1
ATOM 1432 O O . ASN A 1 183 ? 5.456 11.888 -11.396 1.00 88.69 183 ASN A O 1
ATOM 1436 N N . ILE A 1 184 ? 6.662 9.995 -11.375 1.00 90.81 184 ILE A N 1
ATOM 1437 C CA . ILE A 1 184 ? 6.472 9.670 -9.962 1.00 90.81 184 ILE A CA 1
ATOM 1438 C C . ILE A 1 184 ? 7.833 9.684 -9.274 1.00 90.81 184 ILE A C 1
ATOM 1440 O O . ILE A 1 184 ? 8.675 8.833 -9.545 1.00 90.81 184 ILE A O 1
ATOM 1444 N N . ALA A 1 185 ? 8.032 10.613 -8.343 1.00 89.69 185 ALA A N 1
ATOM 1445 C CA . ALA A 1 185 ? 9.217 10.613 -7.493 1.00 89.69 185 ALA A CA 1
ATOM 1446 C C . ALA A 1 185 ? 8.981 9.727 -6.268 1.00 89.69 185 ALA A C 1
ATOM 1448 O O . ALA A 1 185 ? 7.962 9.860 -5.580 1.00 89.69 185 ALA A O 1
ATOM 1449 N N . LEU A 1 186 ? 9.939 8.854 -5.977 1.00 90.69 186 LEU A N 1
ATOM 1450 C CA . LEU A 1 186 ? 9.953 7.972 -4.821 1.00 90.69 186 LEU A CA 1
ATOM 1451 C C . LEU A 1 186 ? 11.100 8.354 -3.889 1.00 90.69 186 LEU A C 1
ATOM 1453 O O . LEU A 1 186 ? 12.224 8.572 -4.339 1.00 90.69 186 LEU A O 1
ATOM 1457 N N . SER A 1 187 ? 10.839 8.381 -2.585 1.00 89.38 187 SER A N 1
ATOM 1458 C CA . SER A 1 187 ? 11.914 8.433 -1.593 1.00 89.38 187 SER A CA 1
ATOM 1459 C C . SER A 1 187 ? 12.446 7.033 -1.314 1.00 89.38 187 SER A C 1
ATOM 1461 O O . SER A 1 187 ? 11.750 6.042 -1.531 1.00 89.38 187 SER A O 1
ATOM 1463 N N . SER A 1 188 ? 13.640 6.963 -0.736 1.00 89.00 188 SER A N 1
ATOM 1464 C CA . SER A 1 188 ? 14.245 5.713 -0.283 1.00 89.00 188 SER A CA 1
ATOM 1465 C C . SER A 1 188 ? 13.311 4.899 0.643 1.00 89.00 188 SER A C 1
ATOM 1467 O O . SER A 1 188 ? 12.938 5.389 1.720 1.00 89.00 188 SER A O 1
ATOM 1469 N N . PRO A 1 189 ? 12.901 3.666 0.269 1.00 90.19 189 PRO A N 1
ATOM 1470 C CA . PRO A 1 189 ? 12.126 2.790 1.145 1.00 90.19 189 PRO A CA 1
ATOM 1471 C C . PRO A 1 189 ? 12.909 2.317 2.377 1.00 90.19 189 PRO A C 1
ATOM 1473 O O . PRO A 1 189 ? 12.287 2.116 3.423 1.00 90.19 189 PRO A O 1
ATOM 1476 N N . THR A 1 190 ? 14.237 2.178 2.288 1.00 89.19 190 THR A N 1
ATOM 1477 C CA . THR A 1 190 ? 15.104 1.760 3.408 1.00 89.19 190 THR A CA 1
ATOM 1478 C C . THR A 1 190 ? 15.241 2.839 4.488 1.00 89.19 190 THR A C 1
ATOM 1480 O O . THR A 1 190 ? 15.280 2.531 5.681 1.00 89.19 190 THR A O 1
ATOM 1483 N N . HIS A 1 191 ? 15.206 4.119 4.105 1.00 87.50 191 HIS A N 1
ATOM 1484 C CA . HIS A 1 191 ? 15.251 5.249 5.043 1.00 87.50 191 HIS A CA 1
ATOM 1485 C C . HIS A 1 191 ? 13.864 5.766 5.468 1.00 87.50 191 HIS A C 1
ATOM 1487 O O . HIS A 1 191 ? 13.766 6.699 6.266 1.00 87.50 191 HIS A O 1
ATOM 1493 N N . SER A 1 192 ? 12.779 5.161 4.979 1.00 88.44 192 SER A N 1
ATOM 1494 C CA . SER A 1 192 ? 11.409 5.598 5.262 1.00 88.44 192 SER A CA 1
ATOM 1495 C C . SER A 1 192 ? 11.010 5.366 6.725 1.00 88.44 192 SER A C 1
ATOM 1497 O O . SER A 1 192 ? 10.812 4.229 7.163 1.00 88.44 192 SER A O 1
ATOM 1499 N N . THR A 1 193 ? 10.794 6.452 7.478 1.00 88.56 193 THR A N 1
ATOM 1500 C CA . THR A 1 193 ? 10.224 6.405 8.842 1.00 88.56 193 THR A CA 1
ATOM 1501 C C . THR A 1 193 ? 8.891 5.665 8.872 1.00 88.56 193 THR A C 1
ATOM 1503 O O . THR A 1 193 ? 8.620 4.893 9.787 1.00 88.56 193 THR A O 1
ATOM 1506 N N . PHE A 1 194 ? 8.071 5.841 7.839 1.00 88.25 194 PHE A N 1
ATOM 1507 C CA . PHE A 1 194 ? 6.771 5.193 7.759 1.00 88.25 194 PHE A CA 1
ATOM 1508 C C . PHE A 1 194 ? 6.890 3.672 7.618 1.00 88.25 194 PHE A C 1
ATOM 1510 O O . PHE A 1 194 ? 6.176 2.939 8.297 1.00 88.25 194 PHE A O 1
ATOM 1517 N N . ASN A 1 195 ? 7.837 3.185 6.807 1.00 92.25 195 ASN A N 1
ATOM 1518 C CA . ASN A 1 195 ? 8.091 1.747 6.682 1.00 92.25 195 ASN A CA 1
ATOM 1519 C C . ASN A 1 195 ? 8.595 1.151 8.004 1.00 92.25 195 ASN A C 1
ATOM 1521 O O . ASN A 1 195 ? 8.192 0.043 8.354 1.00 92.25 195 ASN A O 1
ATOM 1525 N N . LYS A 1 196 ? 9.403 1.897 8.776 1.00 90.88 196 LYS A N 1
ATOM 1526 C CA . LYS A 1 196 ? 9.814 1.489 10.132 1.00 90.88 196 LYS A CA 1
ATOM 1527 C C . LYS A 1 196 ? 8.610 1.340 11.065 1.00 90.88 196 LYS A C 1
ATOM 1529 O O . LYS A 1 196 ? 8.499 0.313 11.727 1.00 90.88 196 LYS A O 1
ATOM 1534 N N . ILE A 1 197 ? 7.685 2.304 11.054 1.00 91.12 197 ILE A N 1
ATOM 1535 C CA . ILE A 1 197 ? 6.441 2.236 11.840 1.00 91.12 197 ILE A CA 1
ATOM 1536 C C . ILE A 1 197 ? 5.625 1.000 11.437 1.00 91.12 197 ILE A C 1
ATOM 1538 O O . ILE A 1 197 ? 5.297 0.185 12.289 1.00 91.12 197 ILE A O 1
ATOM 1542 N N . ILE A 1 198 ? 5.364 0.799 10.141 1.00 91.94 198 ILE A N 1
ATOM 1543 C CA . ILE A 1 198 ? 4.591 -0.356 9.643 1.00 91.94 198 ILE A CA 1
ATOM 1544 C C . ILE A 1 198 ? 5.232 -1.689 10.043 1.00 91.94 198 ILE A C 1
ATOM 1546 O O . ILE A 1 198 ? 4.539 -2.648 10.379 1.00 91.94 198 ILE A O 1
ATOM 1550 N N . LYS A 1 199 ? 6.562 -1.769 10.010 1.00 90.50 199 LYS A N 1
ATOM 1551 C CA . LYS A 1 199 ? 7.285 -2.967 10.438 1.00 90.50 199 LYS A CA 1
ATOM 1552 C C . LYS A 1 199 ? 7.062 -3.265 11.925 1.00 90.50 199 LYS A C 1
ATOM 1554 O O . LYS A 1 199 ? 6.951 -4.428 12.297 1.00 90.50 199 LYS A O 1
ATOM 1559 N N . GLN A 1 200 ? 7.033 -2.227 12.757 1.00 90.44 200 GLN A N 1
ATOM 1560 C CA . GLN A 1 200 ? 6.971 -2.336 14.215 1.00 90.44 200 GLN A CA 1
ATOM 1561 C C . GLN A 1 200 ? 5.545 -2.441 14.763 1.00 90.44 200 GLN A C 1
ATOM 1563 O O . GLN A 1 200 ? 5.377 -2.866 15.902 1.00 90.44 200 GLN A O 1
ATOM 1568 N N . THR A 1 201 ? 4.522 -2.054 13.995 1.00 91.62 201 THR A N 1
ATOM 1569 C CA . THR A 1 201 ? 3.132 -2.106 14.462 1.00 91.62 201 THR A CA 1
ATOM 1570 C C . THR A 1 201 ? 2.431 -3.387 13.982 1.00 91.62 201 THR A C 1
ATOM 1572 O O . THR A 1 201 ? 2.219 -3.560 12.781 1.00 91.62 201 THR A O 1
ATOM 1575 N N . PRO A 1 202 ? 2.058 -4.316 14.878 1.00 90.88 202 PRO A N 1
ATOM 1576 C CA . PRO A 1 202 ? 1.271 -5.487 14.500 1.00 90.88 202 PRO A CA 1
ATOM 1577 C C . PRO A 1 202 ? -0.168 -5.094 14.145 1.00 90.88 202 PRO A C 1
ATOM 1579 O O . PRO A 1 202 ? -0.676 -4.075 14.604 1.00 90.88 202 PRO A O 1
ATOM 1582 N N . ILE A 1 203 ? -0.838 -5.920 13.339 1.00 91.69 203 ILE A N 1
ATOM 1583 C CA . ILE A 1 203 ? -2.269 -5.760 13.046 1.00 91.69 203 ILE A CA 1
ATOM 1584 C C . ILE A 1 203 ? -3.068 -5.872 14.360 1.00 91.69 203 ILE A C 1
ATOM 1586 O O . ILE A 1 203 ? -2.800 -6.798 15.133 1.00 91.69 203 ILE A O 1
ATOM 1590 N N . PRO A 1 204 ? -4.051 -4.981 14.607 1.00 91.06 204 PRO A N 1
ATOM 1591 C CA . PRO A 1 204 ? -4.851 -5.000 15.830 1.00 91.06 204 PRO A CA 1
ATOM 1592 C C . PRO A 1 204 ? -5.642 -6.305 15.947 1.00 91.06 204 PRO A C 1
ATOM 1594 O O . PRO A 1 204 ? -5.971 -6.939 14.936 1.00 91.06 204 PRO A O 1
ATOM 1597 N N . VAL A 1 205 ? -6.011 -6.696 17.166 1.00 90.19 205 VAL A N 1
ATOM 1598 C CA . VAL A 1 205 ? -6.766 -7.934 17.429 1.00 90.19 205 VAL A CA 1
ATOM 1599 C C . VAL A 1 205 ? -8.054 -7.961 16.610 1.00 90.19 205 VAL A C 1
ATOM 1601 O O . VAL A 1 205 ? -8.331 -8.944 15.918 1.00 90.19 205 VAL A O 1
ATOM 1604 N N . PHE A 1 206 ? -8.800 -6.856 16.600 1.00 90.44 206 PHE A N 1
ATOM 1605 C CA . PHE A 1 206 ? -10.003 -6.746 15.772 1.00 90.44 206 PHE A CA 1
ATOM 1606 C C . PHE A 1 206 ? -9.703 -6.816 14.269 1.00 90.44 206 PHE A C 1
ATOM 1608 O O . PHE A 1 206 ? -10.508 -7.324 13.489 1.00 90.44 206 PHE A O 1
ATOM 1615 N N . GLY A 1 207 ? -8.530 -6.339 13.850 1.00 89.38 207 GLY A N 1
ATOM 1616 C CA . GLY A 1 207 ? -8.077 -6.462 12.471 1.00 89.38 207 GLY A CA 1
ATOM 1617 C C . GLY A 1 207 ? -7.933 -7.921 12.044 1.00 89.38 207 G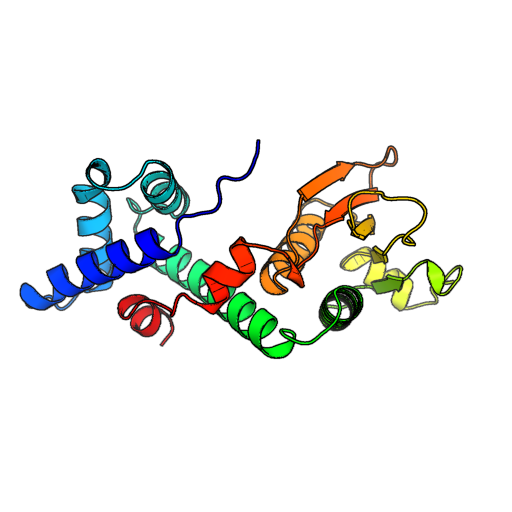LY A C 1
ATOM 1618 O O . GLY A 1 207 ? -8.392 -8.277 10.963 1.00 89.38 207 GLY A O 1
ATOM 1619 N N . ASN A 1 208 ? -7.398 -8.782 12.913 1.00 88.88 208 ASN A N 1
ATOM 1620 C CA . ASN A 1 208 ? -7.310 -10.220 12.644 1.00 88.88 208 ASN A CA 1
ATOM 1621 C C . ASN A 1 208 ? -8.700 -10.862 12.499 1.00 88.88 208 ASN A C 1
ATOM 1623 O O . ASN A 1 208 ? -8.908 -11.643 11.576 1.00 88.88 208 ASN A O 1
ATOM 1627 N N . VAL A 1 209 ? -9.671 -10.454 13.327 1.00 87.50 209 VAL A N 1
ATOM 1628 C CA . VAL A 1 209 ? -11.079 -10.894 13.223 1.00 87.50 209 VAL A CA 1
ATOM 1629 C C . VAL A 1 209 ? -11.722 -10.462 11.900 1.00 87.50 209 VAL A C 1
ATOM 1631 O O . VAL A 1 209 ? -12.531 -11.188 11.327 1.00 87.50 209 VAL A O 1
ATOM 1634 N N . LEU A 1 210 ? -11.380 -9.279 11.384 1.00 88.88 210 LEU A N 1
ATOM 1635 C CA . LEU A 1 210 ? -11.887 -8.821 10.088 1.00 88.88 210 LEU A CA 1
ATOM 1636 C C . LEU A 1 210 ? -11.241 -9.540 8.903 1.00 88.88 210 LEU A C 1
ATOM 1638 O O . LEU A 1 210 ? -11.839 -9.574 7.824 1.00 88.88 210 LEU A O 1
ATOM 1642 N N . LEU A 1 211 ? -10.013 -10.031 9.060 1.00 88.88 211 LEU A N 1
ATOM 1643 C CA . LEU A 1 211 ? -9.243 -10.655 7.986 1.00 88.88 211 LEU A CA 1
ATOM 1644 C C . LEU A 1 211 ? -9.529 -12.152 7.832 1.00 88.88 211 LEU A C 1
ATOM 1646 O O . LEU A 1 211 ? -9.386 -12.642 6.711 1.00 88.88 211 LEU A O 1
ATOM 1650 N N . THR A 1 212 ? -9.973 -12.832 8.894 1.00 81.94 212 THR A N 1
ATOM 1651 C CA . THR A 1 212 ? -10.623 -14.152 8.800 1.00 81.94 212 THR A CA 1
ATOM 1652 C C . THR A 1 212 ? -11.884 -14.119 7.933 1.00 81.94 212 THR A C 1
ATOM 1654 O O . THR A 1 212 ? -12.170 -15.163 7.313 1.00 81.94 212 THR A O 1
#

Nearest PDB structures (foldseek):
  6o1x-assembly1_A  TM=5.797E-01  e=7.418E-02  Clostridium perfringens
  6paj-assembly1_B  TM=2.801E-01  e=4.312E-03  Staphylococcus aureus
  6ghu-assembly1_A  TM=4.868E-01  e=4.422E-01  Pseudomonas aeruginosa
  3k5p-assembly1_A  TM=5.102E-01  e=1.142E+00  Brucella abortus 2308
  6cc2-assembly1_A  TM=2.366E-01  e=1.620E-01  Entamoeba histolytica